Protein 2DVZ (pdb70)

Radius of gyration: 18.41 Å; Cα contacts (8 Å, |Δi|>4): 679; chains: 1; bounding box: 48×48×35 Å

Sequence (292 aa):
AYPSKAIRVIVPFAPGGSTDIIARLVTQRSQELGQPVVENKGGAGGAIGASEAARAEPDGYTLSIATVSTAVNPACRPKDLPYDPIKDFQPVTNFANTANVVAVNPKFPAKDFKGFLEELKKNPGKYSYGSSGTCGVLHLGESFKATGTDIVHVPYKGSGPAVADAVGGQIELIFDNLPSSPQIQAGKLRAAIAWPTRIDAIKDVPTFADAGFPVLNQPVWYGLLAPKGTPDVVNKLRDAAVVALKDPKVIKALDDQGSAPSGNTPEEFAKEIKEQYDWAQDVVKKQNIKLD

Foldseek 3Di:
DPPPEAAEEEEQFDDLAVSNVLVCLLQVLVVQRVYYYYDYRFDAQSLRRLLVLLPDDLALRYKYKDWLLNLQLCLQPVPDRNDDVQQWWQFQFFFWWFKKKKKFFLVQPDQAPVVVLVSQVVPAANAAEEACHLRHPQLLVLVCVLSVGHHHYDYDSGCRVRLVCRLVVVGGMYIGTQLSNVCCLVVSMPIAMQDPAAAPLGRPRHHCVVVVRNVPNDIMTMGMIHTPPNDVSSVVVLVSSVVSLPPVVSQVSQSNRGIHGDSDGSVVVSVVSVVSSVVSNCVVVPVPRHSD

Solvent-accessible surface area: 12080 Å² total

B-factor: mean 18.35, std 8.21, range [2.0, 59.64]

InterPro domains:
  IPR005064 Bordetella uptake gene [PF03401] (49-323)
  IPR005064 Bordetella uptake gene [PIRSF017082] (8-324)
  IPR005064 Bordetella uptake gene [PTHR42928] (4-325)
  IPR042100 Bordetella uptake gene, domain 1 [G3DSA:3.40.190.150] (29-311)

Secondary structure (DSSP, 8-state):
---SS--EEEESS-TTSHHHHHHHHHHH--TTTT---EEE---GGGHHHHHHHHHS-TTSSEEEEE-S---HHHHHSTTT-S--TTTSEEEEEEEEEE-EEEEE-TTSS-SSHHHHHHHHHTSTTT-EEEES-TTSTTT--TTT-------EEEE-SSHHHHHHHHHHTSSSEEEEEGGG--TTTTTSSB--EESSS--GGGTTSPBTTTTT-GGG---EEEEEEEETT---HHHHHHHHHHHHHT-HHHHHHHHHHTEEE----HHHHHHHHHHHHHHHHHHHHSTT----

Nearest PDB structures (foldseek):
  2dvz-assembly1_A  TM=1.002E+00  e=2.177E-60  Bordetella pertussis
  2f5x-assembly3_C  TM=9.532E-01  e=3.082E-29  Bordetella pertussis Tohama I
  5oku-assembly1_A  TM=9.570E-01  e=2.933E-28  Rhodopseudomonas palustris CGA009
  6hke-assembly1_A  TM=9.410E-01  e=1.695E-28  Rhodopseudomonas palustris CGA009
  7ndr-assembly1_E  TM=7.785E-01  e=1.107E-28  Comamonas sp.

CATH classification: 3.40.190.150 (+1 more: 3.40.190.10)

Organism: Bordetella pertussis (strain Tohama I / ATCC BAA-589 / NCTC 13251) (NCBI:txid257313)

Structure (mmCIF, N/CA/C/O backbone):
data_2DVZ
#
_entry.id   2DVZ
#
_cell.length_a   53.829
_cell.length_b   53.829
_cell.length_c   422.660
_cell.angle_alpha   90.00
_cell.angle_beta   90.00
_cell.angle_gamma   120.00
#
_symmetry.space_group_name_H-M   'P 65 2 2'
#
loop_
_entity.id
_entity.type
_entity.pdbx_description
1 polymer 'Putative exported protein'
2 non-polymer 'CADMIUM ION'
3 non-polymer 'GLUTAMIC ACID'
4 water water
#
loop_
_atom_site.group_PDB
_atom_site.id
_atom_site.type_symbol
_atom_site.label_atom_id
_atom_site.label_alt_id
_atom_site.label_comp_id
_atom_site.label_asym_id
_atom_site.label_entity_id
_atom_site.label_seq_id
_atom_site.pdbx_PDB_ins_code
_atom_site.Cartn_x
_atom_site.Cartn_y
_atom_site.Cartn_z
_atom_site.occupancy
_atom_site.B_iso_or_equiv
_atom_site.auth_seq_id
_atom_site.auth_comp_id
_atom_site.auth_asym_id
_atom_site.auth_atom_id
_atom_site.pdbx_PDB_model_num
ATOM 1 N N . ALA A 1 15 ? 66.978 5.136 4.912 1.00 26.52 15 ALA A N 1
ATOM 2 C CA . ALA A 1 15 ? 66.200 5.306 6.195 1.00 26.40 15 ALA A CA 1
ATOM 3 C C . ALA A 1 15 ? 65.472 6.668 6.287 1.00 25.53 15 ALA A C 1
ATOM 4 O O . ALA A 1 15 ? 66.053 7.735 6.066 1.00 25.75 15 ALA A O 1
ATOM 6 N N . TYR A 1 16 ? 64.182 6.601 6.595 1.00 24.75 16 TYR A N 1
ATOM 7 C CA . TYR A 1 16 ? 63.329 7.779 6.719 1.00 22.72 16 TYR A CA 1
ATOM 8 C C . TYR A 1 16 ? 63.918 8.791 7.745 1.00 22.65 16 TYR A C 1
ATOM 9 O O . TYR A 1 16 ? 64.369 8.385 8.816 1.00 23.75 16 TYR A O 1
ATOM 18 N N . PRO A 1 17 ? 63.962 10.097 7.400 1.00 21.74 17 PRO A N 1
ATOM 19 C CA . PRO A 1 17 ? 63.656 10.695 6.099 1.00 21.05 17 PRO A CA 1
ATOM 20 C C . PRO A 1 17 ? 64.944 10.890 5.286 1.00 20.54 17 PRO A C 1
ATOM 21 O O . PRO A 1 17 ? 65.959 11.221 5.867 1.00 20.20 17 PRO A O 1
ATOM 25 N N . SER A 1 18 ? 64.880 10.707 3.961 1.00 20.17 18 SER A N 1
ATOM 26 C CA . SER A 1 18 ? 66.055 10.754 3.089 1.00 19.95 18 SER A CA 1
ATOM 27 C C . SER A 1 18 ? 65.937 11.945 2.148 1.00 20.01 18 SER A C 1
ATOM 28 O O . SER A 1 18 ? 66.894 12.334 1.443 1.00 20.89 18 SER A O 1
ATOM 31 N N . LYS A 1 19 ? 64.763 12.566 2.193 1.00 19.66 19 LYS A N 1
ATOM 32 C CA . LYS A 1 19 ? 64.469 13.761 1.421 1.00 18.67 19 LYS A CA 1
ATOM 33 C C . LYS A 1 19 ? 63.467 14.694 2.189 1.00 18.52 19 LYS A C 1
ATOM 34 O O . LYS A 1 19 ? 62.967 14.337 3.259 1.00 17.89 19 LYS A O 1
ATOM 40 N N . ALA A 1 20 ? 63.197 15.872 1.621 1.00 18.07 20 ALA A N 1
ATOM 41 C CA . ALA A 1 20 ? 62.190 16.818 2.112 1.00 17.51 20 ALA A CA 1
ATOM 42 C C . ALA A 1 20 ? 60.816 16.205 2.352 1.00 17.26 20 ALA A C 1
ATOM 43 O O . ALA A 1 20 ? 60.338 15.354 1.580 1.00 17.07 20 ALA A O 1
ATOM 45 N N . ILE A 1 21 ? 60.183 16.686 3.425 1.00 16.11 21 ILE A N 1
ATOM 46 C CA . ILE A 1 21 ? 58.828 16.293 3.785 1.00 14.73 21 ILE A CA 1
ATOM 47 C C . ILE A 1 21 ? 57.911 17.489 3.519 1.00 14.61 21 ILE A C 1
ATOM 48 O O . ILE A 1 21 ? 58.206 18.595 3.948 1.00 14.05 21 ILE A O 1
ATOM 53 N N . ARG A 1 22 ? 56.837 17.245 2.766 1.00 14.40 22 ARG A N 1
ATOM 54 C CA . ARG A 1 22 ? 55.835 18.233 2.487 1.00 14.63 22 ARG A CA 1
ATOM 55 C C . ARG A 1 22 ? 54.877 18.214 3.686 1.00 13.72 22 ARG A C 1
ATOM 56 O O . ARG A 1 22 ? 54.495 17.144 4.192 1.00 12.33 22 ARG A O 1
ATOM 64 N N . VAL A 1 23 ? 54.517 19.408 4.144 1.00 13.31 23 VAL A N 1
ATOM 65 C CA . VAL A 1 23 ? 53.530 19.540 5.193 1.00 13.10 23 VAL A CA 1
ATOM 66 C C . VAL A 1 23 ? 52.435 20.448 4.678 1.00 13.23 23 VAL A C 1
ATOM 67 O O . VAL A 1 23 ? 52.653 21.623 4.407 1.00 13.84 23 VAL A O 1
ATOM 71 N N . ILE A 1 24 ? 51.256 19.883 4.536 1.00 13.41 24 ILE A N 1
ATOM 72 C CA . ILE A 1 24 ? 50.116 20.603 4.035 1.00 13.66 24 ILE A CA 1
ATOM 73 C C . ILE A 1 24 ? 49.343 21.249 5.179 1.00 13.67 24 ILE A C 1
ATOM 74 O O . ILE A 1 24 ? 48.847 20.581 6.099 1.00 13.20 24 ILE A O 1
ATOM 79 N N . VAL A 1 25 ? 49.222 22.570 5.074 1.00 14.05 25 VAL A N 1
ATOM 80 C CA . VAL A 1 25 ? 48.384 23.369 5.952 1.00 14.24 25 VAL A CA 1
ATOM 81 C C . VAL A 1 25 ? 47.071 23.694 5.211 1.00 14.82 25 VAL A C 1
ATOM 82 O O . VAL A 1 25 ? 47.069 24.435 4.219 1.00 15.27 25 VAL A O 1
ATOM 86 N N . PRO A 1 26 ? 45.946 23.124 5.681 1.00 15.01 26 PRO A N 1
ATOM 87 C CA . PRO A 1 26 ? 44.670 23.276 4.986 1.00 15.05 26 PRO A CA 1
ATOM 88 C C . PRO A 1 26 ? 44.013 24.662 5.157 1.00 14.98 26 PRO A C 1
ATOM 89 O O . PRO A 1 26 ? 42.817 24.798 5.006 1.00 14.61 26 PRO A O 1
ATOM 93 N N . PHE A 1 27 ? 44.818 25.698 5.412 1.00 15.24 27 PHE A N 1
ATOM 94 C CA . PHE A 1 27 ? 44.314 27.058 5.559 1.00 14.61 27 PHE A CA 1
ATOM 95 C C . PHE A 1 27 ? 45.299 28.044 4.964 1.00 14.61 27 PHE A C 1
ATOM 96 O O . PHE A 1 27 ? 46.469 27.742 4.801 1.00 15.51 27 PHE A O 1
ATOM 104 N N . ALA A 1 28 ? 44.810 29.240 4.673 1.00 15.33 28 ALA A N 1
ATOM 105 C CA . ALA A 1 28 ? 45.618 30.343 4.142 1.00 15.42 28 ALA A CA 1
ATOM 106 C C . ALA A 1 28 ? 46.762 30.717 5.098 1.00 15.25 28 ALA A C 1
ATOM 107 O O . ALA A 1 28 ? 46.699 30.416 6.295 1.00 15.82 28 ALA A O 1
ATOM 109 N N . PRO A 1 29 ? 47.810 31.365 4.575 1.00 14.55 29 PRO A N 1
ATOM 110 C CA . PRO A 1 29 ? 48.882 31.876 5.406 1.00 14.42 29 PRO A CA 1
ATOM 111 C C . PRO A 1 29 ? 48.397 32.833 6.500 1.00 14.57 29 PRO A C 1
ATOM 112 O O . PRO A 1 29 ? 47.452 33.635 6.291 1.00 14.47 29 PRO A O 1
ATOM 116 N N . GLY A 1 30 ? 49.022 32.714 7.669 1.00 14.17 30 GLY A N 1
ATOM 117 C CA . GLY A 1 30 ? 48.860 33.717 8.690 1.00 14.44 30 GLY A CA 1
ATOM 118 C C . GLY A 1 30 ? 47.679 33.454 9.584 1.00 14.79 30 GLY A C 1
ATOM 119 O O . GLY A 1 30 ? 47.268 34.341 10.331 1.00 15.91 30 GLY A O 1
ATOM 120 N N . GLY A 1 31 ? 47.095 32.259 9.499 1.00 14.41 31 GLY A N 1
ATOM 121 C CA . GLY A 1 31 ? 46.136 31.818 10.518 1.00 13.38 31 GLY A CA 1
ATOM 122 C C . GLY A 1 31 ? 46.918 31.059 11.576 1.00 12.77 31 GLY A C 1
ATOM 123 O O . GLY A 1 31 ? 48.144 30.958 11.480 1.00 12.81 31 GLY A O 1
ATOM 124 N N . SER A 1 32 ? 46.231 30.518 12.579 1.00 11.96 32 SER A N 1
ATOM 125 C CA . SER A 1 32 ? 46.905 29.794 13.637 1.00 11.60 32 SER A CA 1
ATOM 126 C C . SER A 1 32 ? 47.521 28.467 13.142 1.00 11.31 32 SER A C 1
ATOM 127 O O . SER A 1 32 ? 48.599 28.084 13.605 1.00 11.92 32 SER A O 1
ATOM 130 N N . THR A 1 33 ? 46.825 27.746 12.254 1.00 10.23 33 THR A N 1
ATOM 131 C CA . THR A 1 33 ? 47.365 26.534 11.663 1.00 10.18 33 THR A CA 1
ATOM 132 C C . THR A 1 33 ? 48.714 26.795 11.023 1.00 10.27 33 THR A C 1
ATOM 133 O O . THR A 1 33 ? 49.686 26.151 11.367 1.00 11.25 33 THR A O 1
ATOM 137 N N . ASP A 1 34 ? 48.762 27.757 10.112 1.00 10.80 34 ASP A N 1
ATOM 138 C CA . ASP A 1 34 ? 50.017 28.238 9.526 1.00 11.83 34 ASP A CA 1
ATOM 139 C C . ASP A 1 34 ? 51.072 28.691 10.569 1.00 12.13 34 ASP A C 1
ATOM 140 O O . ASP A 1 34 ? 52.250 28.324 10.477 1.00 11.90 34 ASP A O 1
ATOM 145 N N . ILE A 1 35 ? 50.649 29.475 11.562 1.00 12.38 35 ILE A N 1
ATOM 146 C CA . ILE A 1 35 ? 51.578 29.908 12.596 1.00 12.42 35 ILE A CA 1
ATOM 147 C C . ILE A 1 35 ? 52.258 28.780 13.369 1.00 12.37 35 ILE A C 1
ATOM 148 O O . ILE A 1 35 ? 53.498 28.768 13.499 1.00 12.74 35 ILE A O 1
ATOM 153 N N . ILE A 1 36 ? 51.448 27.873 13.900 1.00 11.65 36 ILE A N 1
ATOM 154 C CA . ILE A 1 36 ? 51.933 26.756 14.674 1.00 12.67 36 ILE A CA 1
ATOM 155 C C . ILE A 1 36 ? 52.700 25.711 13.800 1.00 13.29 36 ILE A C 1
ATOM 156 O O . ILE A 1 36 ? 53.770 25.210 14.214 1.00 12.80 36 ILE A O 1
ATOM 161 N N . ALA A 1 37 ? 52.125 25.382 12.622 1.00 13.23 37 ALA A N 1
ATOM 162 C CA . ALA A 1 37 ? 52.765 24.519 11.630 1.00 14.01 37 ALA A CA 1
ATOM 163 C C . ALA A 1 37 ? 54.208 24.957 11.393 1.00 14.09 37 ALA A C 1
ATOM 164 O O . ALA A 1 37 ? 55.126 24.153 11.523 1.00 14.83 37 ALA A O 1
ATOM 166 N N . ARG A 1 38 ? 54.420 26.245 11.123 1.00 14.20 38 ARG A N 1
ATOM 167 C CA . ARG A 1 38 ? 55.772 26.724 10.772 1.00 14.53 38 ARG A CA 1
ATOM 168 C C . ARG A 1 38 ? 56.694 26.709 11.982 1.00 14.54 38 ARG A C 1
ATOM 169 O O . ARG A 1 38 ? 57.854 26.305 11.874 1.00 14.25 38 ARG A O 1
ATOM 177 N N . LEU A 1 39 ? 56.160 27.089 13.146 1.00 14.58 39 LEU A N 1
ATOM 178 C CA . LEU A 1 39 ? 56.958 27.087 14.365 1.00 14.58 39 LEU A CA 1
ATOM 179 C C . LEU A 1 39 ? 57.463 25.693 14.686 1.00 14.38 39 LEU A C 1
ATOM 180 O O . LEU A 1 39 ? 58.668 25.509 14.906 1.00 13.75 39 LEU A O 1
ATOM 185 N N . VAL A 1 40 ? 56.538 24.729 14.753 1.00 14.45 40 VAL A N 1
ATOM 186 C CA . VAL A 1 40 ? 56.904 23.368 15.159 1.00 13.91 40 VAL A CA 1
ATOM 187 C C . VAL A 1 40 ? 57.701 22.563 14.110 1.00 14.58 40 VAL A C 1
ATOM 188 O O . VAL A 1 40 ? 58.710 21.957 14.471 1.00 14.37 40 VAL A O 1
ATOM 192 N N . THR A 1 41 ? 57.295 22.590 12.837 1.00 15.27 41 THR A N 1
ATOM 193 C CA . THR A 1 41 ? 58.030 21.872 11.769 1.00 16.10 41 THR A CA 1
ATOM 194 C C . THR A 1 41 ? 59.436 22.452 11.504 1.00 17.84 41 THR A C 1
ATOM 195 O O . THR A 1 41 ? 60.368 21.715 11.190 1.00 18.50 41 THR A O 1
ATOM 199 N N . GLN A 1 42 ? 59.594 23.769 11.626 1.00 19.92 42 GLN A N 1
ATOM 200 C CA . GLN A 1 42 ? 60.931 24.397 11.578 1.00 22.03 42 GLN A CA 1
ATOM 201 C C . GLN A 1 42 ? 61.935 23.760 12.516 1.00 21.69 42 GLN A C 1
ATOM 202 O O . GLN A 1 42 ? 63.078 23.519 12.131 1.00 22.40 42 GLN A O 1
ATOM 208 N N . ARG A 1 43 ? 61.509 23.548 13.762 1.00 20.92 43 ARG A N 1
ATOM 209 C CA . ARG A 1 43 ? 62.344 22.973 14.786 1.00 20.01 43 ARG A CA 1
ATOM 210 C C . ARG A 1 43 ? 62.441 21.444 14.650 1.00 20.00 43 ARG A C 1
ATOM 211 O O . ARG A 1 43 ? 63.493 20.883 14.905 1.00 19.19 43 ARG A O 1
ATOM 227 N N . SER A 1 45 ? 62.439 19.995 11.883 1.00 22.76 45 SER A N 1
ATOM 228 C CA . SER A 1 45 ? 63.257 19.810 10.717 1.00 24.22 45 SER A CA 1
ATOM 229 C C . SER A 1 45 ? 64.751 19.716 11.081 1.00 24.55 45 SER A C 1
ATOM 230 O O . SER A 1 45 ? 65.487 18.819 10.595 1.00 23.47 45 SER A O 1
ATOM 233 N N . GLN A 1 46 ? 65.169 20.633 11.961 1.00 24.99 46 GLN A N 1
ATOM 234 C CA . GLN A 1 46 ? 66.502 20.646 12.572 1.00 24.96 46 GLN A CA 1
ATOM 235 C C . GLN A 1 46 ? 66.830 19.277 13.189 1.00 23.88 46 GLN A C 1
ATOM 236 O O . GLN A 1 46 ? 67.927 18.750 13.020 1.00 24.19 46 GLN A O 1
ATOM 242 N N . GLU A 1 47 ? 65.853 18.686 13.863 1.00 23.21 47 GLU A N 1
ATOM 243 C CA . GLU A 1 47 ? 66.004 17.364 14.487 1.00 23.01 47 GLU A CA 1
ATOM 244 C C . GLU A 1 47 ? 66.075 16.236 13.475 1.00 22.90 47 GLU A C 1
ATOM 245 O O . GLU A 1 47 ? 66.896 15.333 13.619 1.00 22.99 47 GLU A O 1
ATOM 251 N N . LEU A 1 48 ? 65.199 16.289 12.462 1.00 22.18 48 LEU A N 1
ATOM 252 C CA . LEU A 1 48 ? 65.066 15.227 11.461 1.00 21.30 48 LEU A CA 1
ATOM 253 C C . LEU A 1 48 ? 66.194 15.219 10.412 1.00 21.09 48 LEU A C 1
ATOM 254 O O . LEU A 1 48 ? 66.426 14.200 9.760 1.00 21.73 48 LEU A O 1
ATOM 259 N N . GLY A 1 49 ? 66.884 16.340 10.265 1.00 20.74 49 GLY A N 1
ATOM 260 C CA . GLY A 1 49 ? 67.964 16.478 9.286 1.00 20.89 49 GLY A CA 1
ATOM 261 C C . GLY A 1 49 ? 67.469 16.500 7.841 1.00 20.79 49 GLY A C 1
ATOM 262 O O . GLY A 1 49 ? 68.255 16.235 6.911 1.00 20.43 49 GLY A O 1
ATOM 263 N N . GLN A 1 50 ? 66.171 16.826 7.670 1.00 19.47 50 GLN A N 1
ATOM 264 C CA . GLN A 1 50 ? 65.553 17.082 6.375 1.00 18.74 50 GLN A CA 1
ATOM 265 C C . GLN A 1 50 ? 64.635 18.292 6.442 1.00 19.08 50 GLN A C 1
ATOM 266 O O . GLN A 1 50 ? 63.988 18.521 7.451 1.00 18.64 50 GLN A O 1
ATOM 272 N N . PRO A 1 51 ? 64.574 19.085 5.358 1.00 19.82 51 PRO A N 1
ATOM 273 C CA . PRO A 1 51 ? 63.530 20.129 5.363 1.00 20.14 51 PRO A CA 1
ATOM 274 C C . PRO A 1 51 ? 62.093 19.586 5.429 1.00 19.78 51 PRO A C 1
ATOM 275 O O . PRO A 1 51 ? 61.790 18.523 4.882 1.00 19.58 51 PRO A O 1
ATOM 287 N N . VAL A 1 53 ? 58.599 21.216 4.400 1.00 17.76 53 VAL A N 1
ATOM 288 C CA . VAL A 1 53 ? 58.223 22.364 3.612 1.00 16.79 53 VAL A CA 1
ATOM 289 C C . VAL A 1 53 ? 56.715 22.548 3.676 1.00 16.45 53 VAL A C 1
ATOM 290 O O . VAL A 1 53 ? 55.955 21.692 3.261 1.00 15.84 53 VAL A O 1
ATOM 294 N N . VAL A 1 54 ? 56.298 23.677 4.239 1.00 17.21 54 VAL A N 1
ATOM 295 C CA . VAL A 1 54 ? 54.881 23.998 4.412 1.00 17.48 54 VAL A CA 1
ATOM 296 C C . VAL A 1 54 ? 54.262 24.426 3.083 1.00 18.35 54 VAL A C 1
ATOM 297 O O . VAL A 1 54 ? 54.823 25.246 2.336 1.00 18.04 54 VAL A O 1
ATOM 301 N N . GLU A 1 55 ? 53.100 23.842 2.808 1.00 19.07 55 GLU A N 1
ATOM 302 C CA . GLU A 1 55 ? 52.287 24.148 1.650 1.00 20.49 55 GLU A CA 1
ATOM 303 C C . GLU A 1 55 ? 50.960 24.619 2.187 1.00 19.17 55 GLU A C 1
ATOM 304 O O . GLU A 1 55 ? 50.296 23.890 2.919 1.00 19.21 55 GLU A O 1
ATOM 310 N N . ASN A 1 56 ? 50.549 25.820 1.818 1.00 18.16 56 ASN A N 1
ATOM 311 C CA . ASN A 1 56 ? 49.254 26.281 2.242 1.00 17.59 56 ASN A CA 1
ATOM 312 C C . ASN A 1 56 ? 48.242 25.941 1.164 1.00 17.65 56 ASN A C 1
ATOM 313 O O . ASN A 1 56 ? 48.399 26.350 0.010 1.00 17.86 56 ASN A O 1
ATOM 318 N N . LYS A 1 57 ? 47.224 25.170 1.543 1.00 17.67 57 LYS A N 1
ATOM 319 C CA . LYS A 1 57 ? 46.130 24.792 0.659 1.00 18.25 57 LYS A CA 1
ATOM 320 C C . LYS A 1 57 ? 44.774 25.139 1.279 1.00 17.66 57 LYS A C 1
ATOM 321 O O . LYS A 1 57 ? 44.027 24.264 1.705 1.00 17.79 57 LYS A O 1
ATOM 327 N N . GLY A 1 58 ? 44.440 26.420 1.317 1.00 17.39 58 GLY A N 1
ATOM 328 C CA . GLY A 1 58 ? 43.197 26.802 1.943 1.00 18.47 58 GLY A CA 1
ATOM 329 C C . GLY A 1 58 ? 42.008 26.680 1.027 1.00 19.03 58 GLY A C 1
ATOM 330 O O . GLY A 1 58 ? 42.162 26.421 -0.168 1.00 19.78 58 GLY A O 1
ATOM 331 N N . GLY A 1 59 ? 40.819 26.904 1.574 1.00 19.26 59 GLY A N 1
ATOM 332 C CA . GLY A 1 59 ? 39.606 26.778 0.796 1.00 19.21 59 GLY A CA 1
ATOM 333 C C . GLY A 1 59 ? 38.661 25.783 1.419 1.00 19.60 59 GLY A C 1
ATOM 334 O O . GLY A 1 59 ? 39.081 24.691 1.859 1.00 19.07 59 GLY A O 1
ATOM 335 N N . ALA A 1 60 ? 37.383 26.180 1.443 1.00 19.74 60 ALA A N 1
ATOM 336 C CA . ALA A 1 60 ? 36.262 25.388 1.944 1.00 19.71 60 ALA A CA 1
ATOM 337 C C . ALA A 1 60 ? 36.396 24.857 3.395 1.00 19.92 60 ALA A C 1
ATOM 338 O O . ALA A 1 60 ? 36.121 23.659 3.696 1.00 20.07 60 ALA A O 1
ATOM 340 N N . GLY A 1 61 ? 36.803 25.744 4.300 1.00 19.37 61 GLY A N 1
ATOM 341 C CA . GLY A 1 61 ? 36.940 25.382 5.738 1.00 18.74 61 GLY A CA 1
ATOM 342 C C . GLY A 1 61 ? 38.018 24.343 6.024 1.00 18.23 61 GLY A C 1
ATOM 343 O O . GLY A 1 61 ? 37.939 23.636 7.031 1.00 18.09 61 GLY A O 1
ATOM 344 N N . GLY A 1 62 ? 39.012 24.244 5.135 1.00 17.69 62 GLY A N 1
ATOM 345 C CA . GLY A 1 62 ? 39.998 23.166 5.192 1.00 18.44 62 GLY A CA 1
ATOM 346 C C . GLY A 1 62 ? 39.751 21.894 4.361 1.00 18.27 62 GLY A C 1
ATOM 347 O O . GLY A 1 62 ? 40.650 21.047 4.227 1.00 17.96 62 GLY A O 1
ATOM 348 N N . ALA A 1 63 ? 38.546 21.745 3.806 1.00 18.50 63 ALA A N 1
ATOM 349 C CA . ALA A 1 63 ? 38.219 20.584 2.929 1.00 18.08 63 ALA A CA 1
ATOM 350 C C . ALA A 1 63 ? 39.150 20.404 1.736 1.00 18.33 63 ALA A C 1
ATOM 351 O O . ALA A 1 63 ? 39.539 19.290 1.427 1.00 18.83 63 ALA A O 1
ATOM 353 N N . ILE A 1 64 ? 39.529 21.474 1.062 1.00 18.84 64 ILE A N 1
ATOM 354 C CA . ILE A 1 64 ? 40.398 21.325 -0.122 1.00 20.21 64 ILE A CA 1
ATOM 355 C C . ILE A 1 64 ? 41.729 20.660 0.239 1.00 20.36 64 ILE A C 1
ATOM 356 O O . ILE A 1 64 ? 42.155 19.694 -0.391 1.00 21.03 64 ILE A O 1
ATOM 361 N N . GLY A 1 65 ? 42.380 21.199 1.261 1.00 20.42 65 GLY A N 1
ATOM 362 C CA . GLY A 1 65 ? 43.713 20.760 1.662 1.00 19.91 65 GLY A CA 1
ATOM 363 C C . GLY A 1 65 ? 43.683 19.410 2.344 1.00 19.64 65 GLY A C 1
ATOM 364 O O . GLY A 1 65 ? 44.587 18.590 2.132 1.00 19.12 65 GLY A O 1
ATOM 365 N N . ALA A 1 66 ? 42.658 19.166 3.163 1.00 19.65 66 ALA A N 1
ATOM 366 C CA . ALA A 1 66 ? 42.574 17.861 3.840 1.00 20.00 66 ALA A CA 1
ATOM 367 C C . ALA A 1 66 ? 42.309 16.713 2.863 1.00 20.29 66 ALA A C 1
ATOM 368 O O . ALA A 1 66 ? 42.718 15.585 3.132 1.00 20.17 66 ALA A O 1
ATOM 370 N N . SER A 1 67 ? 41.609 16.994 1.760 1.00 20.72 67 SER A N 1
ATOM 371 C CA . SER A 1 67 ? 41.195 15.949 0.811 1.00 21.49 67 SER A CA 1
ATOM 372 C C . SER A 1 67 ? 42.417 15.564 0.030 1.00 22.10 67 SER A C 1
ATOM 373 O O . SER A 1 67 ? 42.662 14.379 -0.212 1.00 23.32 67 SER A O 1
ATOM 376 N N . GLU A 1 68 ? 43.206 16.572 -0.313 1.00 22.32 68 GLU A N 1
ATOM 377 C CA . GLU A 1 68 ? 44.514 16.400 -0.947 1.00 23.68 68 GLU A CA 1
ATOM 378 C C . GLU A 1 68 ? 45.528 15.613 -0.113 1.00 23.65 68 GLU A C 1
ATOM 379 O O . GLU A 1 68 ? 46.221 14.717 -0.629 1.00 24.18 68 GLU A O 1
ATOM 385 N N . ALA A 1 69 ? 45.635 15.966 1.166 1.00 23.16 69 ALA A N 1
ATOM 386 C CA . ALA A 1 69 ? 46.498 15.248 2.077 1.00 22.29 69 ALA A CA 1
ATOM 387 C C . ALA A 1 69 ? 46.062 13.774 2.192 1.00 22.16 69 ALA A C 1
ATOM 388 O O . ALA A 1 69 ? 46.910 12.881 2.343 1.00 22.46 69 ALA A O 1
ATOM 390 N N . ALA A 1 70 ? 44.753 13.527 2.126 1.00 21.28 70 ALA A N 1
ATOM 391 C CA . ALA A 1 70 ? 44.206 12.182 2.265 1.00 21.62 70 ALA A CA 1
ATOM 392 C C . ALA A 1 70 ? 44.546 11.259 1.065 1.00 22.33 70 ALA A C 1
ATOM 393 O O . ALA A 1 70 ? 44.630 10.029 1.226 1.00 21.76 70 ALA A O 1
ATOM 395 N N . ARG A 1 71 ? 44.761 11.863 -0.111 1.00 22.88 71 ARG A N 1
ATOM 396 C CA . ARG A 1 71 ? 45.084 11.132 -1.341 1.00 23.92 71 ARG A CA 1
ATOM 397 C C . ARG A 1 71 ? 46.597 10.878 -1.501 1.00 23.41 71 ARG A C 1
ATOM 398 O O . ARG A 1 71 ? 47.021 10.136 -2.402 1.00 23.63 71 ARG A O 1
ATOM 406 N N . ALA A 1 72 ? 47.416 11.478 -0.629 1.00 22.14 72 ALA A N 1
ATOM 407 C CA . ALA A 1 72 ? 48.878 11.338 -0.754 1.00 20.91 72 ALA A CA 1
ATOM 408 C C . ALA A 1 72 ? 49.347 9.899 -0.514 1.00 20.00 72 ALA A C 1
ATOM 409 O O . ALA A 1 72 ? 48.658 9.125 0.139 1.00 18.96 72 ALA A O 1
ATOM 411 N N . GLU A 1 73 ? 50.509 9.538 -1.066 1.00 19.47 73 GLU A N 1
ATOM 412 C CA . GLU A 1 73 ? 51.055 8.196 -0.856 1.00 19.26 73 GLU A CA 1
ATOM 413 C C . GLU A 1 73 ? 51.436 8.085 0.595 1.00 18.05 73 GLU A C 1
ATOM 414 O O . GLU A 1 73 ? 51.979 9.033 1.140 1.00 18.29 73 GLU A O 1
ATOM 420 N N . PRO A 1 74 ? 51.200 6.919 1.209 1.00 17.34 74 PRO A N 1
ATOM 421 C CA . PRO A 1 74 ? 51.565 6.769 2.620 1.00 16.78 74 PRO A CA 1
ATOM 422 C C . PRO A 1 74 ? 53.045 6.462 2.870 1.00 16.47 74 PRO A C 1
ATOM 423 O O . PRO A 1 74 ? 53.383 5.521 3.604 1.00 17.82 74 PRO A O 1
ATOM 427 N N . ASP A 1 75 ? 53.933 7.280 2.336 1.00 15.36 75 ASP A N 1
ATOM 428 C CA . ASP A 1 75 ? 55.347 7.057 2.566 1.00 15.34 75 ASP A CA 1
ATOM 429 C C . ASP A 1 75 ? 55.980 7.897 3.691 1.00 14.99 75 ASP A C 1
ATOM 430 O O . ASP A 1 75 ? 57.129 7.666 4.039 1.00 15.87 75 ASP A O 1
ATOM 435 N N . GLY A 1 76 ? 55.228 8.855 4.242 1.00 14.73 76 GLY A N 1
ATOM 436 C CA . GLY A 1 76 ? 55.706 9.802 5.238 1.00 14.64 76 GLY A CA 1
ATOM 437 C C . GLY A 1 76 ? 56.288 11.114 4.712 1.00 15.31 76 GLY A C 1
ATOM 438 O O . GLY A 1 76 ? 56.712 11.951 5.511 1.00 15.67 76 GLY A O 1
ATOM 439 N N . TYR A 1 77 ? 56.340 11.299 3.387 1.00 15.02 77 TYR A N 1
ATOM 440 C CA . TYR A 1 77 ? 56.878 12.525 2.800 1.00 14.61 77 TYR A CA 1
ATOM 441 C C . TYR A 1 77 ? 55.788 13.520 2.355 1.00 14.59 77 TYR A C 1
ATOM 442 O O . TYR A 1 77 ? 56.085 14.586 1.808 1.00 15.20 77 TYR A O 1
ATOM 451 N N . THR A 1 78 ? 54.526 13.177 2.580 1.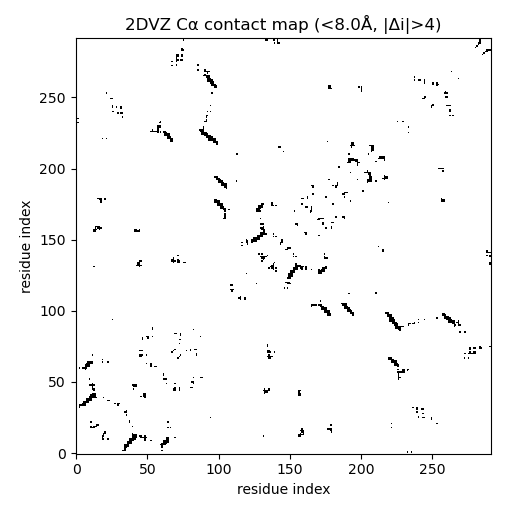00 13.77 78 THR A N 1
ATOM 452 C CA . THR A 1 78 ? 53.471 14.167 2.469 1.00 13.75 78 THR A CA 1
ATOM 453 C C . THR A 1 78 ? 52.618 14.065 3.712 1.00 14.37 78 THR A C 1
ATOM 454 O O . THR A 1 78 ? 51.896 13.085 3.914 1.00 15.03 78 THR A O 1
ATOM 458 N N . LEU A 1 79 ? 52.706 15.088 4.548 1.00 14.17 79 LEU A N 1
ATOM 459 C CA . LEU A 1 79 ? 51.995 15.106 5.824 1.00 13.78 79 LEU A CA 1
ATOM 460 C C . LEU A 1 79 ? 51.058 16.298 5.836 1.00 13.43 79 LEU A C 1
ATOM 461 O O . LEU A 1 79 ? 51.055 17.105 4.905 1.00 13.73 79 LEU A O 1
ATOM 466 N N . SER A 1 80 ? 50.256 16.411 6.881 1.00 12.85 80 SER A N 1
ATOM 467 C CA . SER A 1 80 ? 49.299 17.503 6.976 1.00 12.29 80 SER A CA 1
ATOM 468 C C . SER A 1 80 ? 49.045 17.873 8.434 1.00 12.67 80 SER A C 1
ATOM 469 O O . SER A 1 80 ? 49.426 17.124 9.354 1.00 12.75 80 SER A O 1
ATOM 472 N N . ILE A 1 81 ? 48.447 19.060 8.632 1.00 12.75 81 ILE A N 1
ATOM 473 C CA . ILE A 1 81 ? 48.128 19.579 9.956 1.00 11.64 81 ILE A CA 1
ATOM 474 C C . ILE A 1 81 ? 46.671 19.318 10.286 1.00 11.74 81 ILE A C 1
ATOM 475 O O . ILE A 1 81 ? 45.783 19.822 9.582 1.00 12.14 81 ILE A O 1
ATOM 480 N N . ALA A 1 82 ? 46.433 18.524 11.342 1.00 11.14 82 ALA A N 1
ATOM 481 C CA . ALA A 1 82 ? 45.073 18.270 11.826 1.00 10.62 82 ALA A CA 1
ATOM 482 C C . ALA A 1 82 ? 44.590 19.514 12.524 1.00 10.98 82 ALA A C 1
ATOM 483 O O . ALA A 1 82 ? 45.363 20.175 13.240 1.00 10.94 82 ALA A O 1
ATOM 485 N N . THR A 1 83 ? 43.313 19.831 12.305 1.00 11.36 83 THR A N 1
ATOM 486 C CA . THR A 1 83 ? 42.665 20.980 12.911 1.00 11.43 83 THR A CA 1
ATOM 487 C C . THR A 1 83 ? 41.290 20.490 13.257 1.00 12.02 83 THR A C 1
ATOM 488 O O . THR A 1 83 ? 40.842 19.476 12.706 1.00 12.88 83 THR A O 1
ATOM 492 N N . VAL A 1 84 ? 40.603 21.192 14.161 1.00 11.70 84 VAL A N 1
ATOM 493 C CA . VAL A 1 84 ? 39.248 20.803 14.514 1.00 10.89 84 VAL A CA 1
ATOM 494 C C . VAL A 1 84 ? 38.283 21.000 13.328 1.00 11.51 84 VAL A C 1
ATOM 495 O O . VAL A 1 84 ? 37.288 20.289 13.215 1.00 11.76 84 VAL A O 1
ATOM 499 N N . SER A 1 85 ? 38.566 21.964 12.457 1.00 12.55 85 SER A N 1
ATOM 500 C CA . SER A 1 85 ? 37.767 22.163 11.259 1.00 13.82 85 SER A CA 1
ATOM 501 C C . SER A 1 85 ? 37.816 20.893 10.404 1.00 14.45 85 SER A C 1
ATOM 502 O O . SER A 1 85 ? 36.789 20.366 9.991 1.00 14.69 85 SER A O 1
ATOM 505 N N . THR A 1 86 ? 39.021 20.391 10.184 1.00 14.94 86 THR A N 1
ATOM 506 C CA . THR A 1 86 ? 39.219 19.280 9.233 1.00 14.64 86 THR A CA 1
ATOM 507 C C . THR A 1 86 ? 38.903 17.902 9.829 1.00 14.73 86 THR A C 1
ATOM 508 O O . THR A 1 86 ? 38.480 17.001 9.114 1.00 15.31 86 THR A O 1
ATOM 520 N N . ALA A 1 88 ? 36.688 17.303 12.491 1.00 15.90 88 ALA A N 1
ATOM 521 C CA . ALA A 1 88 ? 35.421 17.216 13.221 1.00 16.90 88 ALA A CA 1
ATOM 522 C C . ALA A 1 88 ? 34.262 17.984 12.577 1.00 17.39 88 ALA A C 1
ATOM 523 O O . ALA A 1 88 ? 33.185 17.426 12.369 1.00 17.72 88 ALA A O 1
ATOM 525 N N . VAL A 1 89 ? 34.469 19.271 12.291 1.00 18.23 89 VAL A N 1
ATOM 526 C CA . VAL A 1 89 ? 33.352 20.130 11.887 1.00 17.79 89 VAL A CA 1
ATOM 527 C C . VAL A 1 89 ? 33.015 19.959 10.409 1.00 18.22 89 VAL A C 1
ATOM 528 O O . VAL A 1 89 ? 31.845 19.885 10.054 1.00 18.56 89 VAL A O 1
ATOM 532 N N . ASN A 1 90 ? 34.021 19.920 9.548 1.00 18.54 90 ASN A N 1
ATOM 533 C CA . ASN A 1 90 ? 33.760 19.665 8.125 1.00 19.65 90 ASN A CA 1
ATOM 534 C C . ASN A 1 90 ? 32.980 18.393 7.809 1.00 20.39 90 ASN A C 1
ATOM 535 O O . ASN A 1 90 ? 32.049 18.430 7.004 1.00 20.67 90 ASN A O 1
ATOM 540 N N . PRO A 1 91 ? 33.409 17.249 8.386 1.00 21.15 91 PRO A N 1
ATOM 541 C CA . PRO A 1 91 ? 32.636 16.023 8.438 1.00 21.19 91 PRO A CA 1
ATOM 542 C C . PRO A 1 91 ? 31.184 16.232 8.850 1.00 21.06 91 PRO A C 1
ATOM 543 O O . PRO A 1 91 ? 30.308 15.671 8.211 1.00 21.36 91 PRO A O 1
ATOM 547 N N . ALA A 1 92 ? 30.934 17.018 9.900 1.00 20.59 92 ALA A N 1
ATOM 548 C CA . ALA A 1 92 ? 29.573 17.261 10.392 1.00 20.40 92 ALA A CA 1
ATOM 549 C C . ALA A 1 92 ? 28.777 18.241 9.498 1.00 20.96 92 ALA A C 1
ATOM 550 O O . ALA A 1 92 ? 27.547 18.123 9.373 1.00 21.83 92 ALA A O 1
ATOM 552 N N . CYS A 1 93 ? 29.487 19.179 8.867 1.00 20.73 93 CYS A N 1
ATOM 553 C CA . CYS A 1 93 ? 28.907 20.177 7.979 1.00 21.60 93 CYS A CA 1
ATOM 554 C C . CYS A 1 93 ? 28.534 19.593 6.606 1.00 23.09 93 CYS A C 1
ATOM 555 O O . CYS A 1 93 ? 27.544 20.029 5.978 1.00 23.47 93 CYS A O 1
ATOM 558 N N . ARG A 1 94 ? 29.340 18.632 6.128 1.00 23.47 94 ARG A N 1
ATOM 559 C CA . ARG A 1 94 ? 29.154 18.052 4.799 1.00 23.71 94 ARG A CA 1
ATOM 560 C C . ARG A 1 94 ? 29.155 16.524 4.861 1.00 24.51 94 ARG A C 1
ATOM 561 O O . ARG A 1 94 ? 30.043 15.898 4.276 1.00 24.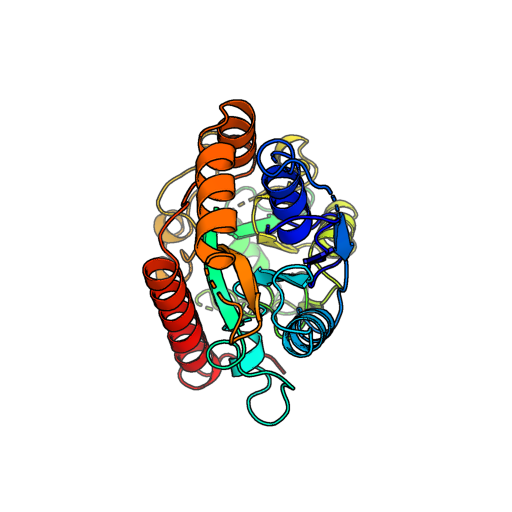35 94 ARG A O 1
ATOM 569 N N . PRO A 1 95 ? 28.154 15.927 5.549 1.00 25.47 95 PRO A N 1
ATOM 570 C CA . PRO A 1 95 ? 28.133 14.499 5.886 1.00 26.67 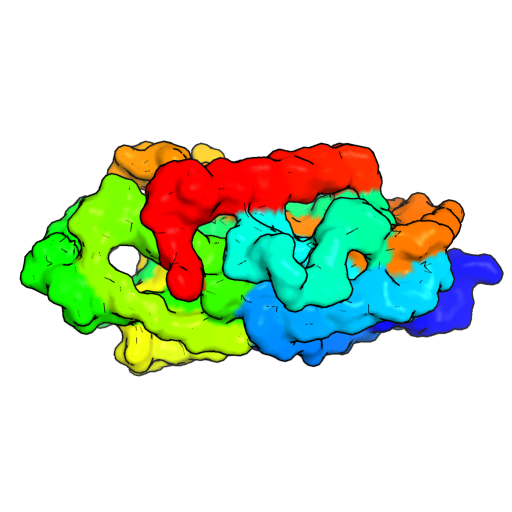95 PRO A CA 1
ATOM 571 C C . PRO A 1 95 ? 27.980 13.489 4.713 1.00 28.30 95 PRO A C 1
ATOM 572 O O . PRO A 1 95 ? 28.193 12.282 4.931 1.00 28.35 95 PRO A O 1
ATOM 576 N N . LYS A 1 96 ? 27.638 13.964 3.504 1.00 29.20 96 LYS A N 1
ATOM 577 C CA . LYS A 1 96 ? 27.350 13.060 2.384 1.00 30.42 96 LYS A CA 1
ATOM 578 C C . LYS A 1 96 ? 28.379 13.257 1.300 1.00 30.72 96 LYS A C 1
ATOM 579 O O . LYS A 1 96 ? 28.635 12.353 0.526 1.00 31.80 96 LYS A O 1
ATOM 585 N N . ASP A 1 97 ? 28.958 14.442 1.221 1.00 30.78 97 ASP A N 1
ATOM 586 C CA . ASP A 1 97 ? 29.811 14.740 0.097 1.00 30.90 97 ASP A CA 1
ATOM 587 C C . ASP A 1 97 ? 31.212 15.221 0.454 1.00 30.14 97 ASP A C 1
ATOM 588 O O . ASP A 1 97 ? 31.928 15.705 -0.426 1.00 30.97 97 ASP A O 1
ATOM 593 N N . LEU A 1 98 ? 31.618 15.123 1.715 1.00 28.67 98 LEU A N 1
ATOM 594 C CA . LEU A 1 98 ? 33.023 15.409 2.032 1.00 27.61 98 LEU A CA 1
ATOM 595 C C . LEU A 1 98 ? 33.883 14.258 1.451 1.00 27.55 98 LEU A C 1
ATOM 596 O O . LEU A 1 98 ? 33.563 13.090 1.681 1.00 27.68 98 LEU A O 1
ATOM 601 N N . PRO A 1 99 ? 34.940 14.580 0.671 1.00 27.26 99 PRO A N 1
ATOM 602 C CA . PRO A 1 99 ? 35.824 13.596 0.023 1.00 27.34 99 PRO A CA 1
ATOM 603 C C . PRO A 1 99 ? 36.871 12.867 0.903 1.00 28.20 99 PRO A C 1
ATOM 604 O O . PRO A 1 99 ? 37.800 12.243 0.355 1.00 29.15 99 PRO A O 1
ATOM 608 N N . TYR A 1 100 ? 36.747 12.936 2.230 1.00 27.49 100 TYR A N 1
ATOM 609 C CA . TYR A 1 100 ? 37.648 12.201 3.106 1.00 26.59 100 TYR A CA 1
ATOM 610 C C . TYR A 1 100 ? 36.897 11.838 4.377 1.00 26.60 100 TYR A C 1
ATOM 611 O O . TYR A 1 100 ? 35.927 12.470 4.703 1.00 26.47 100 TYR A O 1
ATOM 620 N N . ASP A 1 101 ? 37.320 10.770 5.037 1.00 27.31 101 ASP A N 1
ATOM 621 C CA . ASP A 1 101 ? 36.856 10.400 6.361 1.00 28.37 101 ASP A CA 1
ATOM 622 C C . ASP A 1 101 ? 38.044 10.774 7.272 1.00 28.03 101 ASP A C 1
ATOM 623 O O . ASP A 1 101 ? 39.127 10.230 7.105 1.00 27.53 101 ASP A O 1
ATOM 628 N N . PRO A 1 102 ? 37.850 11.750 8.196 1.00 27.99 102 PRO A N 1
ATOM 629 C CA . PRO A 1 102 ? 38.958 12.218 9.041 1.00 27.69 102 PRO A CA 1
ATOM 630 C C . PRO A 1 102 ? 39.638 11.086 9.827 1.00 27.12 102 PRO A C 1
ATOM 631 O O . PRO A 1 102 ? 40.839 11.124 10.078 1.00 26.00 102 PRO A O 1
ATOM 635 N N . ILE A 1 103 ? 38.859 10.090 10.212 1.00 27.87 103 ILE A N 1
ATOM 636 C CA . ILE A 1 103 ? 39.372 9.040 11.097 1.00 28.19 103 ILE A CA 1
ATOM 637 C C . ILE A 1 103 ? 39.991 7.874 10.314 1.00 28.15 103 ILE A C 1
ATOM 638 O O . ILE A 1 103 ? 41.102 7.449 10.625 1.00 28.34 103 ILE A O 1
ATOM 643 N N . LYS A 1 104 ? 39.295 7.400 9.281 1.00 28.15 104 LYS A N 1
ATOM 644 C CA . LYS A 1 104 ? 39.758 6.265 8.477 1.00 27.91 104 LYS A CA 1
ATOM 645 C C . LYS A 1 104 ? 40.848 6.620 7.456 1.00 26.96 104 LYS A C 1
ATOM 646 O O . LYS A 1 104 ? 41.554 5.732 6.995 1.00 28.17 104 LYS A O 1
ATOM 652 N N . ASP A 1 105 ? 40.995 7.888 7.069 1.00 25.20 105 ASP A N 1
ATOM 653 C CA . ASP A 1 105 ? 41.980 8.218 6.027 1.00 23.27 105 ASP A CA 1
ATOM 654 C C . ASP A 1 105 ? 43.277 8.777 6.515 1.00 20.91 105 ASP A C 1
ATOM 655 O O . ASP A 1 105 ? 44.148 9.067 5.714 1.00 19.84 105 ASP A O 1
ATOM 660 N N . PHE A 1 106 ? 43.400 8.952 7.828 1.00 19.05 106 PHE A N 1
ATOM 661 C CA . PHE A 1 106 ? 44.636 9.484 8.399 1.00 17.23 106 PHE A CA 1
ATOM 662 C C . PHE A 1 106 ? 45.207 8.608 9.487 1.00 16.13 106 PHE A C 1
ATOM 663 O O . PHE A 1 106 ? 44.474 8.078 10.289 1.00 16.53 106 PHE A O 1
ATOM 671 N N . GLN A 1 107 ? 46.526 8.471 9.487 1.00 15.30 107 GLN A N 1
ATOM 672 C CA . GLN A 1 107 ? 47.269 7.987 10.636 1.00 14.57 107 GLN A CA 1
ATOM 673 C C . GLN A 1 107 ? 47.678 9.224 11.472 1.00 14.64 107 GLN A C 1
ATOM 674 O O . GLN A 1 107 ? 48.464 10.064 11.014 1.00 14.11 107 GLN A O 1
ATOM 680 N N . PRO A 1 108 ? 47.153 9.332 12.714 1.00 14.86 108 PRO A N 1
ATOM 681 C CA . PRO A 1 108 ? 47.656 10.389 13.620 1.00 14.92 108 PRO A CA 1
ATOM 682 C C . PRO A 1 108 ? 49.103 10.201 14.073 1.00 15.20 108 PRO A C 1
ATOM 683 O O . PRO A 1 108 ? 49.535 9.086 14.330 1.00 14.44 108 PRO A O 1
ATOM 687 N N . VAL A 1 109 ? 49.844 11.310 14.164 1.00 15.09 109 VAL A N 1
ATOM 688 C CA . VAL A 1 109 ? 51.197 11.257 14.648 1.00 14.52 109 VAL A CA 1
ATOM 689 C C . VAL A 1 109 ? 51.243 11.792 16.094 1.00 14.98 109 VAL A C 1
ATOM 690 O O . VAL A 1 109 ? 51.689 11.087 17.010 1.00 15.28 109 VAL A O 1
ATOM 694 N N . THR A 1 110 ? 50.774 13.031 16.271 1.00 14.25 110 THR A N 1
ATOM 695 C CA . THR A 1 110 ? 50.816 13.738 17.552 1.00 13.94 110 THR A CA 1
ATOM 696 C C . THR A 1 110 ? 50.062 15.071 17.505 1.00 13.67 110 THR A C 1
ATOM 697 O O . THR A 1 110 ? 50.006 15.765 16.468 1.00 13.12 110 THR A O 1
ATOM 701 N N . ASN A 1 111 ? 49.464 15.397 18.644 1.00 13.32 111 ASN A N 1
ATOM 702 C CA . ASN A 1 111 ? 48.948 16.718 18.911 1.00 13.14 111 ASN A CA 1
ATOM 703 C C . ASN A 1 111 ? 50.116 17.611 19.305 1.00 13.01 111 ASN A C 1
ATOM 704 O O . ASN A 1 111 ? 50.770 17.381 20.320 1.00 13.08 111 ASN A O 1
ATOM 709 N N . PHE A 1 112 ? 50.396 18.614 18.468 1.00 13.05 112 PHE A N 1
ATOM 710 C CA . PHE A 1 112 ? 51.378 19.653 18.778 1.00 13.16 112 PHE A CA 1
ATOM 711 C C . PHE A 1 112 ? 50.964 20.485 19.982 1.00 13.91 112 PHE A C 1
ATOM 712 O O . PHE A 1 112 ? 51.722 20.657 20.955 1.00 14.87 112 PHE A O 1
ATOM 720 N N . ALA A 1 113 ? 49.764 21.049 19.921 1.00 14.24 113 ALA A N 1
ATOM 721 C CA . ALA A 1 113 ? 49.375 22.007 20.968 1.00 13.70 113 ALA A CA 1
ATOM 722 C C . ALA A 1 113 ? 47.887 22.092 21.124 1.00 13.85 113 ALA A C 1
ATOM 723 O O . ALA A 1 113 ? 47.098 21.994 20.154 1.00 14.47 113 ALA A O 1
ATOM 725 N N . ASN A 1 114 ? 47.502 22.299 22.368 1.00 13.08 114 ASN A N 1
ATOM 726 C CA . ASN A 1 114 ? 46.178 22.740 22.659 1.00 11.98 114 ASN A CA 1
ATOM 727 C C . ASN A 1 114 ? 46.107 24.262 22.565 1.00 12.06 114 ASN A C 1
ATOM 728 O O . ASN A 1 114 ? 47.019 24.947 22.988 1.00 13.62 114 ASN A O 1
ATOM 733 N N . THR A 1 115 ? 45.018 24.788 22.009 1.00 12.12 115 THR A N 1
ATOM 734 C CA . THR A 1 115 ? 44.932 26.193 21.606 1.00 11.24 115 THR A CA 1
ATOM 735 C C . THR A 1 115 ? 43.609 26.856 21.987 1.00 11.23 115 THR A C 1
ATOM 736 O O . THR A 1 115 ? 42.517 26.265 21.819 1.00 10.81 115 THR A O 1
ATOM 740 N N . ALA A 1 116 ? 43.722 28.088 22.506 1.00 11.35 116 ALA A N 1
ATOM 741 C CA . ALA A 1 116 ? 42.554 28.873 22.917 1.00 10.84 116 ALA A CA 1
ATOM 742 C C . ALA A 1 116 ? 41.881 29.461 21.705 1.00 10.57 116 ALA A C 1
ATOM 743 O O . ALA A 1 116 ? 42.548 29.848 20.738 1.00 10.20 116 ALA A O 1
ATOM 745 N N . ASN A 1 117 ? 40.555 29.513 21.763 1.00 11.01 117 ASN A N 1
ATOM 746 C CA . ASN A 1 117 ? 39.783 30.341 20.852 1.00 10.98 117 ASN A CA 1
ATOM 747 C C . ASN A 1 117 ? 39.435 31.686 21.520 1.00 10.86 117 ASN A C 1
ATOM 748 O O . ASN A 1 117 ? 39.601 31.858 22.742 1.00 11.72 117 ASN A O 1
ATOM 753 N N . VAL A 1 118 ? 39.012 32.644 20.710 1.00 9.98 118 VAL A N 1
ATOM 754 C CA . VAL A 1 118 ? 38.812 34.014 21.170 1.00 8.90 118 VAL A CA 1
ATOM 755 C C . VAL A 1 118 ? 37.695 34.652 20.382 1.00 8.87 118 VAL A C 1
ATOM 756 O O . VAL A 1 118 ? 37.607 34.427 19.186 1.00 8.86 118 VAL A O 1
ATOM 760 N N . VAL A 1 119 ? 36.841 35.430 21.053 1.00 8.76 119 VAL A N 1
ATOM 761 C CA . VAL A 1 119 ? 35.944 36.348 20.342 1.00 8.95 119 VAL A CA 1
ATOM 762 C C . VAL A 1 119 ? 36.506 37.766 20.542 1.00 9.79 119 VAL A C 1
ATOM 763 O O . VAL A 1 119 ? 36.697 38.235 21.671 1.00 9.97 119 VAL A O 1
ATOM 767 N N . ALA A 1 120 ? 36.804 38.430 1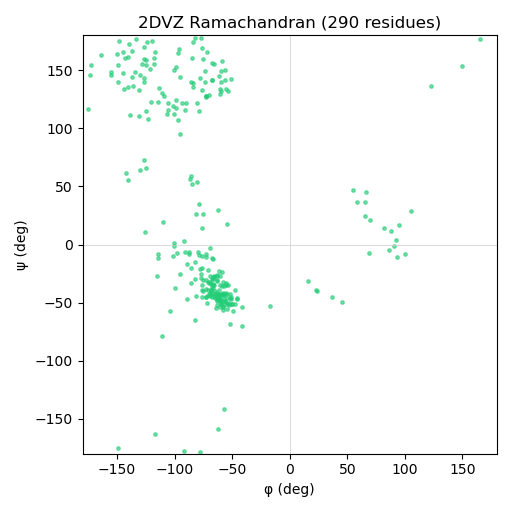9.428 1.00 9.14 120 ALA A N 1
ATOM 768 C CA . ALA A 1 120 ? 37.358 39.743 19.498 1.00 9.13 120 ALA A CA 1
ATOM 769 C C . ALA A 1 120 ? 36.541 40.731 18.659 1.00 9.43 120 ALA A C 1
ATOM 770 O O . ALA A 1 120 ? 35.724 40.334 17.766 1.00 8.48 120 ALA A O 1
ATOM 772 N N . VAL A 1 121 ? 36.720 42.013 18.989 1.00 8.98 121 VAL A N 1
ATOM 773 C CA . VAL A 1 121 ? 36.017 43.066 18.289 1.00 9.49 121 VAL A CA 1
ATOM 774 C C . VAL A 1 121 ? 37.008 44.098 17.737 1.00 10.23 121 VAL A C 1
ATOM 775 O O . VAL A 1 121 ? 38.138 44.262 18.224 1.00 10.34 121 VAL A O 1
ATOM 779 N N . ASN A 1 122 ? 36.577 44.768 16.692 1.00 10.69 122 ASN A N 1
ATOM 780 C CA . ASN A 1 122 ? 37.241 45.994 16.300 1.00 12.04 122 ASN A CA 1
ATOM 781 C C . ASN A 1 122 ? 37.154 46.999 17.488 1.00 12.36 122 ASN A C 1
ATOM 782 O O . ASN A 1 122 ? 36.116 47.097 18.132 1.00 12.46 122 ASN A O 1
ATOM 787 N N . PRO A 1 123 ? 38.231 47.748 17.763 1.00 13.14 123 PRO A N 1
ATOM 788 C CA . PRO A 1 123 ? 38.231 48.629 18.944 1.00 14.25 123 PRO A CA 1
ATOM 789 C C . PRO A 1 123 ? 37.168 49.734 18.971 1.00 16.27 123 PRO A C 1
ATOM 790 O O . PRO A 1 123 ? 36.787 50.212 20.067 1.00 18.27 123 PRO A O 1
ATOM 794 N N . LYS A 1 124 ? 36.645 50.133 17.820 1.00 17.16 124 LYS A N 1
ATOM 795 C CA . LYS A 1 124 ? 35.534 51.085 17.809 1.00 17.69 124 LYS A CA 1
ATOM 796 C C . LYS A 1 124 ? 34.196 50.460 18.268 1.00 17.06 124 LYS A C 1
ATOM 797 O O . LYS A 1 124 ? 33.205 51.191 18.465 1.00 17.29 124 LYS A O 1
ATOM 803 N N . PHE A 1 125 ? 34.148 49.135 18.451 1.00 15.40 125 PHE A N 1
ATOM 804 C CA . PHE A 1 125 ? 32.913 48.496 18.940 1.00 14.99 125 PHE A CA 1
ATOM 805 C C . PHE A 1 125 ? 32.650 49.121 20.326 1.00 15.23 125 PHE A C 1
ATOM 806 O O . PHE A 1 125 ? 33.578 49.266 21.113 1.00 15.79 125 PHE A O 1
ATOM 814 N N . PRO A 1 126 ? 31.398 49.535 20.607 1.00 15.53 126 PRO A N 1
ATOM 815 C CA . PRO A 1 126 ? 31.113 50.326 21.832 1.00 15.78 126 PRO A CA 1
ATOM 816 C C . PRO A 1 126 ? 30.857 49.491 23.099 1.00 16.71 126 PRO A C 1
ATOM 817 O O . PRO A 1 126 ? 29.782 49.592 23.684 1.00 17.59 126 PRO A O 1
ATOM 821 N N . ALA A 1 127 ? 31.826 48.662 23.495 1.00 17.39 127 ALA A N 1
ATOM 822 C CA . ALA A 1 127 ? 31.748 47.830 24.719 1.00 17.64 127 ALA A CA 1
ATOM 823 C C . ALA A 1 127 ? 33.155 47.515 25.190 1.00 18.09 127 ALA A C 1
ATOM 824 O O . ALA A 1 127 ? 34.073 47.369 24.378 1.00 19.35 127 ALA A O 1
ATOM 826 N N . LYS A 1 128 ? 33.350 47.374 26.481 1.00 18.66 128 LYS A N 1
ATOM 827 C CA . LYS A 1 128 ? 34.724 47.171 26.983 1.00 20.49 128 LYS A CA 1
ATOM 828 C C . LYS A 1 128 ? 34.851 45.788 27.599 1.00 18.75 128 LYS A C 1
ATOM 829 O O . LYS A 1 128 ? 35.953 45.298 27.889 1.00 18.81 128 LYS A O 1
ATOM 835 N N . ASP A 1 129 ? 33.705 45.155 27.777 1.00 17.77 129 ASP A N 1
ATOM 836 C CA . ASP A 1 129 ? 33.656 43.858 28.439 1.00 16.68 129 ASP A CA 1
ATOM 837 C C . ASP A 1 129 ? 32.549 43.030 27.785 1.00 16.10 129 ASP A C 1
ATOM 838 O O . ASP A 1 129 ? 31.741 43.571 27.033 1.00 16.16 129 ASP A O 1
ATOM 843 N N . PHE A 1 130 ? 32.551 41.729 28.062 1.00 15.69 130 PHE A N 1
ATOM 844 C CA . PHE A 1 130 ? 31.571 40.758 27.583 1.00 15.19 130 PHE A CA 1
ATOM 845 C C . PHE A 1 130 ? 30.110 41.127 27.897 1.00 15.69 130 PHE A C 1
ATOM 846 O O . PHE A 1 130 ? 29.217 40.981 27.031 1.00 15.22 130 PHE A O 1
ATOM 854 N N . LYS A 1 131 ? 29.872 41.606 29.127 1.00 15.88 131 LYS A N 1
ATOM 855 C CA . LYS A 1 131 ? 28.533 42.047 29.556 1.00 15.71 131 LYS A CA 1
ATOM 856 C C . LYS A 1 131 ? 27.922 43.074 28.616 1.00 14.78 131 LYS A C 1
ATOM 857 O O . LYS A 1 131 ? 26.769 42.910 28.174 1.00 15.16 131 LYS A O 1
ATOM 863 N N . GLY A 1 132 ? 28.689 44.122 28.319 1.00 13.62 132 GLY A N 1
ATOM 864 C CA . GLY A 1 132 ? 28.252 45.217 27.440 1.00 13.15 132 GLY A CA 1
ATOM 865 C C . GLY A 1 132 ? 28.282 44.859 25.950 1.00 13.50 132 GLY A C 1
ATOM 866 O O . GLY A 1 132 ? 27.592 45.474 25.109 1.00 12.60 132 GLY A O 1
ATOM 867 N N . PHE A 1 133 ? 29.144 43.892 25.643 1.00 13.51 133 PHE A N 1
ATOM 868 C CA . PHE A 1 133 ? 29.244 43.248 24.354 1.00 13.54 133 PHE A CA 1
ATOM 869 C C . PHE A 1 133 ? 27.898 42.594 23.955 1.00 13.03 133 PHE A C 1
ATOM 870 O O . PHE A 1 133 ? 27.301 42.923 22.930 1.00 12.46 133 PHE A O 1
ATOM 878 N N . LEU A 1 134 ? 27.407 41.710 24.808 1.00 13.22 134 LEU A N 1
ATOM 879 C CA . LEU A 1 134 ? 26.085 41.140 24.650 1.00 13.34 134 LEU A CA 1
ATOM 880 C C . LEU A 1 134 ? 24.963 42.173 24.575 1.00 13.63 134 LEU A C 1
ATOM 881 O O . LEU A 1 134 ? 24.136 42.088 23.698 1.00 14.06 134 LEU A O 1
ATOM 886 N N . GLU A 1 135 ? 24.936 43.131 25.501 1.00 14.36 135 GLU A N 1
ATOM 887 C CA . GLU A 1 135 ? 23.964 44.212 25.484 1.00 15.18 135 GLU A CA 1
ATOM 888 C C . GLU A 1 135 ? 23.884 44.884 24.125 1.00 15.54 135 GLU A C 1
ATOM 889 O O . GLU A 1 135 ? 22.799 44.914 23.538 1.00 16.13 135 GLU A O 1
ATOM 895 N N . GLU A 1 136 ? 25.021 45.402 23.639 1.00 15.27 136 GLU A N 1
ATOM 896 C CA . GLU A 1 136 ? 25.146 46.028 22.303 1.00 15.41 136 GLU A CA 1
ATOM 897 C C . GLU A 1 136 ? 24.599 45.148 21.141 1.00 15.42 136 GLU A C 1
ATOM 898 O O . GLU A 1 136 ? 23.872 45.644 20.266 1.00 15.57 136 GLU A O 1
ATOM 904 N N . LEU A 1 137 ? 24.939 43.862 21.139 1.00 15.02 137 LEU A N 1
ATOM 905 C CA . LEU A 1 137 ? 24.464 42.937 20.083 1.00 15.66 137 LEU A CA 1
ATOM 906 C C . LEU A 1 137 ? 22.960 42.687 20.161 1.00 16.29 137 LEU A C 1
ATOM 907 O O . LEU A 1 137 ? 22.313 42.525 19.140 1.00 16.84 137 LEU A O 1
ATOM 912 N N . LYS A 1 138 ? 22.417 42.680 21.380 1.00 16.83 138 LYS A N 1
ATOM 913 C CA . LYS A 1 138 ? 21.009 42.443 21.610 1.00 17.94 138 LYS A CA 1
ATOM 914 C C . LYS A 1 138 ? 20.166 43.610 21.147 1.00 18.07 138 LYS A C 1
ATOM 915 O O . LYS A 1 138 ? 19.033 43.405 20.678 1.00 17.59 138 LYS A O 1
ATOM 921 N N . LYS A 1 139 ? 20.738 44.817 21.259 1.00 18.40 139 LYS A N 1
ATOM 922 C CA . LYS A 1 139 ? 20.080 46.051 20.801 1.00 18.68 139 LYS A CA 1
ATOM 923 C C . LYS A 1 139 ? 20.115 46.211 19.286 1.00 18.54 139 LYS A C 1
ATOM 924 O O . LYS A 1 139 ? 19.450 47.078 18.758 1.00 18.89 139 LYS A O 1
ATOM 930 N N . ASN A 1 140 ? 20.878 45.367 18.589 1.00 17.83 140 ASN A N 1
ATOM 931 C CA . ASN A 1 140 ? 21.087 45.522 17.175 1.00 17.31 140 ASN A CA 1
ATOM 932 C C . ASN A 1 140 ? 21.085 44.162 16.457 1.00 17.76 140 ASN A C 1
ATOM 933 O O . ASN A 1 140 ? 22.045 43.852 15.765 1.00 17.41 140 ASN A O 1
ATOM 938 N N . PRO A 1 141 ? 20.006 43.353 16.613 1.00 18.13 141 PRO A N 1
ATOM 939 C CA . PRO A 1 141 ? 20.033 42.02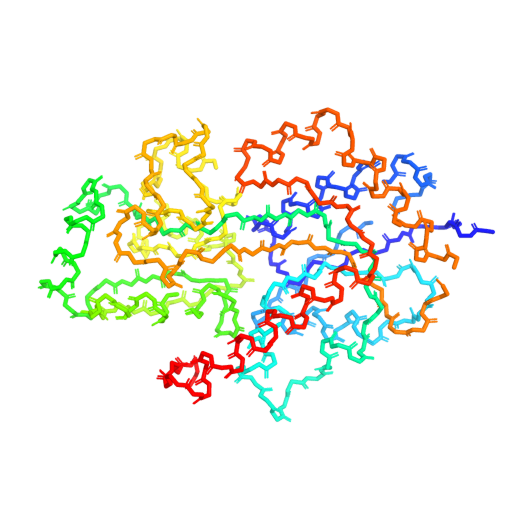9 15.974 1.00 18.48 141 PRO A CA 1
ATOM 940 C C . PRO A 1 141 ? 20.185 42.161 14.474 1.00 18.63 141 PRO A C 1
ATOM 941 O O . PRO A 1 141 ? 19.494 42.968 13.852 1.00 19.06 141 PRO A O 1
ATOM 945 N N . GLY A 1 142 ? 21.104 41.387 13.906 1.00 18.87 142 GLY A N 1
ATOM 946 C CA . GLY A 1 142 ? 21.259 41.329 12.468 1.00 18.54 142 GLY A CA 1
ATOM 947 C C . GLY A 1 142 ? 22.159 42.397 11.884 1.00 18.60 142 GLY A C 1
ATOM 948 O O . GLY A 1 142 ? 22.430 42.376 10.673 1.00 19.33 142 GLY A O 1
ATOM 949 N N . LYS A 1 143 ? 22.634 43.324 12.712 1.00 18.04 143 LYS A N 1
ATOM 950 C CA . LYS A 1 143 ? 23.370 44.502 12.223 1.00 17.92 143 LYS A CA 1
ATOM 951 C C . LYS A 1 143 ? 24.890 44.381 12.235 1.00 17.60 143 LYS A C 1
ATOM 952 O O . LYS A 1 143 ? 25.597 45.058 11.464 1.00 17.54 143 LYS A O 1
ATOM 958 N N . TYR A 1 144 ? 25.410 43.534 13.113 1.00 17.17 144 TYR A N 1
ATOM 959 C CA . TYR A 1 144 ? 26.856 43.325 13.173 1.00 16.40 144 TYR A CA 1
ATOM 960 C C . TYR A 1 144 ? 27.170 42.058 12.399 1.00 16.50 144 TYR A C 1
ATOM 961 O O . TYR A 1 144 ? 26.332 41.137 12.302 1.00 16.92 144 TYR A O 1
ATOM 970 N N . SER A 1 145 ? 28.381 42.004 11.875 1.00 15.82 145 SER A N 1
ATOM 971 C CA . SER A 1 145 ? 28.859 40.803 11.231 1.00 15.96 145 SER A CA 1
ATOM 972 C C . SER A 1 145 ? 30.186 40.320 11.834 1.00 15.09 145 SER A C 1
ATOM 973 O O . SER A 1 145 ? 30.940 41.074 12.478 1.00 14.89 145 SER A O 1
ATOM 976 N N . TYR A 1 146 ? 30.452 39.042 11.614 1.00 13.80 146 TYR A N 1
ATOM 977 C CA . TYR A 1 146 ? 31.620 38.401 12.161 1.00 12.86 146 TYR A CA 1
ATOM 978 C C . TYR A 1 146 ? 32.263 37.585 11.073 1.00 12.60 146 TYR A C 1
ATOM 979 O O . TYR A 1 146 ? 31.572 37.065 10.188 1.00 13.59 146 TYR A O 1
ATOM 988 N N . GLY A 1 147 ? 33.580 37.478 11.164 1.00 11.82 147 GLY A N 1
ATOM 989 C CA . GLY A 1 147 ? 34.378 36.697 10.271 1.00 10.52 147 GLY A CA 1
ATOM 990 C C . GLY A 1 147 ? 34.746 35.374 10.898 1.00 11.07 147 GLY A C 1
ATOM 991 O O . GLY A 1 147 ? 34.837 35.243 12.127 1.00 9.89 147 GLY A O 1
ATOM 992 N N . SER A 1 148 ? 34.910 34.385 10.014 1.00 11.45 148 SER A N 1
ATOM 993 C CA . SER A 1 148 ? 35.389 33.060 10.336 1.00 11.78 148 SER A CA 1
ATOM 994 C C . SER A 1 148 ? 36.478 32.633 9.322 1.00 12.22 148 SER A C 1
ATOM 995 O O . SER A 1 148 ? 36.807 33.348 8.348 1.00 11.27 148 SER A O 1
ATOM 998 N N . SER A 1 149 ? 37.035 31.452 9.568 1.00 13.06 149 SER A N 1
ATOM 999 C CA . SER A 1 149 ? 38.048 30.849 8.694 1.00 13.15 149 SER A CA 1
ATOM 1000 C C . SER A 1 149 ? 37.428 29.946 7.634 1.00 13.19 149 SER A C 1
ATOM 1001 O O . SER A 1 149 ? 38.161 29.284 6.927 1.00 13.59 149 SER A O 1
ATOM 1004 N N . GLY A 1 150 ? 36.096 29.862 7.578 1.00 13.74 150 GLY A N 1
ATOM 1005 C CA . GLY A 1 150 ? 35.396 29.110 6.540 1.00 13.72 150 GLY A CA 1
ATOM 1006 C C . GLY A 1 150 ? 34.070 28.513 6.962 1.00 14.99 150 GLY A C 1
ATOM 1007 O O . GLY A 1 150 ? 33.856 28.171 8.144 1.00 14.66 150 GLY A O 1
ATOM 1008 N N . THR A 1 151 ? 33.192 28.325 5.973 1.00 15.67 151 THR A N 1
ATOM 1009 C CA . THR A 1 151 ? 31.829 27.873 6.213 1.00 16.31 151 THR A CA 1
ATOM 1010 C C . THR A 1 151 ? 31.665 26.568 6.986 1.00 17.34 151 THR A C 1
ATOM 1011 O O . THR A 1 151 ? 30.686 26.422 7.750 1.00 19.38 151 THR A O 1
ATOM 1015 N N . CYS A 1 152 ? 32.564 25.616 6.790 1.00 17.12 152 CYS A N 1
ATOM 1016 C CA . CYS A 1 152 ? 32.407 24.333 7.465 1.00 17.60 152 CYS A CA 1
ATOM 1017 C C . CYS A 1 152 ? 33.469 24.123 8.553 1.00 17.05 152 CYS A C 1
ATOM 1018 O O . CYS A 1 152 ? 33.721 22.991 8.999 1.00 17.48 152 CYS A O 1
ATOM 1021 N N . GLY A 1 153 ? 34.064 25.234 8.984 1.00 16.02 153 GLY A N 1
ATOM 1022 C CA . GLY A 1 153 ? 35.142 25.227 9.932 1.00 14.23 153 GLY A CA 1
ATOM 1023 C C . GLY A 1 153 ? 34.673 25.470 11.345 1.00 13.34 153 GLY A C 1
ATOM 1024 O O . GLY A 1 153 ? 33.525 25.888 11.570 1.00 11.56 153 GLY A O 1
ATOM 1025 N N . VAL A 1 154 ? 35.589 25.226 12.300 1.00 12.32 154 VAL A N 1
ATOM 1026 C CA . VAL A 1 154 ? 35.296 25.414 13.713 1.00 11.14 154 VAL A CA 1
ATOM 1027 C C . VAL A 1 154 ? 34.919 26.837 14.139 1.00 10.41 154 VAL A C 1
ATOM 1028 O O . VAL A 1 154 ? 34.208 27.014 15.116 1.00 10.79 154 VAL A O 1
ATOM 1032 N N . LEU A 1 155 ? 35.386 27.853 13.428 1.00 9.75 155 LEU A N 1
ATOM 1033 C CA . LEU A 1 155 ? 35.115 29.216 13.844 1.00 9.95 155 LEU A CA 1
ATOM 1034 C C . LEU A 1 155 ? 33.727 29.677 13.389 1.00 10.53 155 LEU A C 1
ATOM 1035 O O . LEU A 1 155 ? 33.119 30.475 14.072 1.00 10.82 155 LEU A O 1
ATOM 1040 N N . HIS A 1 156 ? 33.227 29.150 12.258 1.00 11.08 156 HIS A N 1
ATOM 1041 C CA . HIS A 1 156 ? 31.825 29.315 11.864 1.00 11.15 156 HIS A CA 1
ATOM 1042 C C . HIS A 1 156 ? 30.924 28.613 12.886 1.00 11.17 156 HIS A C 1
ATOM 1043 O O . HIS A 1 156 ? 29.933 29.154 13.330 1.00 12.01 156 HIS A O 1
ATOM 1050 N N . LEU A 1 157 ? 31.262 27.395 13.266 1.00 11.38 157 LEU A N 1
ATOM 1051 C CA . LEU A 1 157 ? 30.503 26.715 14.314 1.00 12.22 157 LEU A CA 1
ATOM 1052 C C . LEU A 1 157 ? 30.582 27.465 15.664 1.00 12.19 157 LEU A C 1
ATOM 1053 O O . LEU A 1 157 ? 29.587 27.588 16.371 1.00 12.65 157 LEU A O 1
ATOM 1066 N N . GLY A 1 159 ? 30.949 30.786 16.048 1.00 12.20 159 GLY A N 1
ATOM 1067 C CA . GLY A 1 159 ? 30.044 31.914 15.909 1.00 11.88 159 GLY A CA 1
ATOM 1068 C C . GLY A 1 159 ? 28.569 31.566 16.079 1.00 12.01 159 GLY A C 1
ATOM 1069 O O . GLY A 1 159 ? 27.820 32.316 16.685 1.00 11.77 159 GLY A O 1
ATOM 1070 N N . GLU A 1 160 ? 28.176 30.412 15.536 1.00 11.78 160 GLU A N 1
ATOM 1071 C CA . GLU A 1 160 ? 26.803 29.965 15.523 1.00 12.08 160 GLU A CA 1
ATOM 1072 C C . GLU A 1 160 ? 26.392 29.446 16.871 1.00 11.65 160 GLU A C 1
ATOM 1073 O O . GLU A 1 160 ? 25.261 29.651 17.309 1.00 10.95 160 GLU A O 1
ATOM 1079 N N . SER A 1 161 ? 27.318 28.742 17.518 1.00 12.53 161 SER A N 1
ATOM 1080 C CA . SER A 1 161 ? 27.173 28.351 18.937 1.00 12.81 161 SER A CA 1
ATOM 1081 C C . SER A 1 161 ? 27.007 29.537 19.892 1.00 12.06 161 SER A C 1
ATOM 1082 O O . SER A 1 161 ? 26.181 29.486 20.821 1.00 12.45 161 SER A O 1
ATOM 1085 N N . PHE A 1 162 ? 27.803 30.581 19.656 1.00 10.95 162 PHE A N 1
ATOM 1086 C CA . PHE A 1 162 ? 27.732 31.806 20.414 1.00 10.75 162 PHE A CA 1
ATOM 1087 C C . PHE A 1 162 ? 26.346 32.463 20.310 1.00 11.58 162 PHE A C 1
ATOM 1088 O O . PHE A 1 162 ? 25.735 32.874 21.312 1.00 10.49 162 PHE A O 1
ATOM 1096 N N . LYS A 1 163 ? 25.883 32.596 19.068 1.00 12.96 163 LYS A N 1
ATOM 1097 C CA . LYS A 1 163 ? 24.572 33.144 18.745 1.00 15.08 163 LYS A CA 1
ATOM 1098 C C . LYS A 1 163 ? 23.469 32.392 19.498 1.00 16.35 163 LYS A C 1
ATOM 1099 O O . LYS A 1 163 ? 22.627 33.000 20.145 1.00 16.95 163 LYS A O 1
ATOM 1113 N N . ALA A 1 165 ? 23.654 30.402 22.190 1.00 16.89 165 ALA A N 1
ATOM 1114 C CA . ALA A 1 165 ? 23.780 30.378 23.648 1.00 16.35 165 ALA A CA 1
ATOM 1115 C C . ALA A 1 165 ? 23.482 31.728 24.258 1.00 16.33 165 ALA A C 1
ATOM 1116 O O . ALA A 1 165 ? 22.998 31.795 25.389 1.00 17.44 165 ALA A O 1
ATOM 1118 N N . THR A 1 166 ? 23.787 32.792 23.521 1.00 16.01 166 THR A N 1
ATOM 1119 C CA . THR A 1 166 ? 23.658 34.141 24.051 1.00 15.91 166 THR A CA 1
ATOM 1120 C C . THR A 1 166 ? 22.384 34.773 23.527 1.00 16.20 166 THR A C 1
ATOM 1121 O O . THR A 1 166 ? 22.000 35.810 23.998 1.00 17.25 166 THR A O 1
ATOM 1125 N N . GLY A 1 167 ? 21.700 34.165 22.568 1.00 16.44 167 GLY A N 1
ATOM 1126 C CA . GLY A 1 167 ? 20.520 34.816 22.007 1.00 16.41 167 GLY A CA 1
ATOM 1127 C C . GLY A 1 167 ? 20.881 36.087 21.242 1.00 16.78 167 GLY A C 1
ATOM 1128 O O . GLY A 1 167 ? 20.239 37.136 21.394 1.00 17.16 167 GLY A O 1
ATOM 1129 N N . THR A 1 168 ? 21.925 35.998 20.421 1.00 16.12 168 THR A N 1
ATOM 1130 C CA . THR A 1 168 ? 22.309 37.105 19.578 1.00 15.69 168 THR A CA 1
ATOM 1131 C C . THR A 1 168 ? 22.166 36.712 18.116 1.00 15.76 168 THR A C 1
ATOM 1132 O O . THR A 1 168 ? 21.985 35.526 17.806 1.00 15.59 168 THR A O 1
ATOM 1136 N N . ASP A 1 169 ? 22.204 37.717 17.233 1.00 16.44 169 ASP A N 1
ATOM 1137 C CA . ASP A 1 169 ? 21.989 37.558 15.791 1.00 16.90 169 ASP A CA 1
ATOM 1138 C C . ASP A 1 169 ? 23.020 38.437 15.144 1.00 17.67 169 ASP A C 1
ATOM 1139 O O . ASP A 1 169 ? 22.982 39.657 15.247 1.00 17.43 169 ASP A O 1
ATOM 1144 N N . ILE A 1 170 ? 23.975 37.779 14.500 1.00 18.82 170 ILE A N 1
ATOM 1145 C CA . ILE A 1 170 ? 25.150 38.423 13.942 1.00 19.53 170 ILE A CA 1
ATOM 1146 C C . ILE A 1 170 ? 25.424 37.650 12.694 1.00 18.77 170 ILE A C 1
ATOM 1147 O O . ILE A 1 170 ? 25.105 36.446 12.626 1.00 19.16 170 ILE A O 1
ATOM 1152 N N . VAL A 1 171 ? 25.954 38.345 11.692 1.00 17.64 171 VAL A N 1
ATOM 1153 C CA . VAL A 1 171 ? 26.024 37.805 10.343 1.00 17.25 171 VAL A CA 1
ATOM 1154 C C . VAL A 1 171 ? 27.392 37.237 10.017 1.00 16.13 171 VAL A C 1
ATOM 1155 O O . VAL A 1 171 ? 28.405 37.931 10.085 1.00 16.53 171 VAL A O 1
ATOM 1159 N N . HIS A 1 172 ? 27.394 35.975 9.615 1.00 15.15 172 HIS A N 1
ATOM 1160 C CA . HIS A 1 172 ? 28.598 35.253 9.280 1.00 14.23 172 HIS A CA 1
ATOM 1161 C C . HIS A 1 172 ? 29.200 35.692 7.967 1.00 14.06 172 HIS A C 1
ATOM 1162 O O . HIS A 1 172 ? 28.526 35.742 6.966 1.00 14.51 172 HIS A O 1
ATOM 1169 N N . VAL A 1 173 ? 30.478 36.036 7.989 1.00 13.98 173 VAL A N 1
ATOM 1170 C CA . VAL A 1 173 ? 31.218 36.262 6.774 1.00 13.52 173 VAL A CA 1
ATOM 1171 C C . VAL A 1 173 ? 32.430 35.327 6.789 1.00 14.07 173 VAL A C 1
ATOM 1172 O O . VAL A 1 173 ? 33.389 35.560 7.564 1.00 14.78 173 VAL A O 1
ATOM 1176 N N . PRO A 1 174 ? 32.394 34.283 5.935 1.00 13.31 174 PRO A N 1
ATOM 1177 C CA . PRO A 1 174 ? 33.533 33.339 5.841 1.00 13.23 174 PRO A CA 1
ATOM 1178 C C . PRO A 1 174 ? 34.737 33.927 5.113 1.00 13.62 174 PRO A C 1
ATOM 1179 O O . PRO A 1 174 ? 34.571 34.710 4.209 1.00 13.23 174 PRO A O 1
ATOM 1183 N N . TYR A 1 175 ? 35.934 33.492 5.486 1.00 14.29 175 TYR A N 1
ATOM 1184 C CA . TYR A 1 175 ? 37.142 33.832 4.772 1.00 15.46 175 TYR A CA 1
ATOM 1185 C C . TYR A 1 175 ? 37.856 32.538 4.447 1.00 16.24 175 TYR A C 1
ATOM 1186 O O . TYR A 1 175 ? 37.479 31.475 4.949 1.00 16.23 175 TYR A O 1
ATOM 1195 N N . LYS A 1 176 ? 38.887 32.632 3.617 1.00 17.98 176 LYS A N 1
ATOM 1196 C CA . LYS A 1 176 ? 39.756 31.474 3.268 1.00 19.50 176 LYS A CA 1
ATOM 1197 C C . LYS A 1 176 ? 40.682 30.926 4.421 1.00 19.49 176 LYS A C 1
ATOM 1198 O O . LYS A 1 176 ? 41.398 29.843 4.313 1.00 21.06 176 LYS A O 1
ATOM 1204 N N . GLY A 1 177 ? 40.591 31.630 5.537 1.00 17.66 177 GLY A N 1
ATOM 1205 C CA . GLY A 1 177 ? 41.187 31.258 6.796 1.00 15.67 177 GLY A CA 1
ATOM 1206 C C . GLY A 1 177 ? 41.137 32.529 7.639 1.00 14.45 177 GLY A C 1
ATOM 1207 O O . GLY A 1 177 ? 40.723 33.557 7.151 1.00 12.05 177 GLY A O 1
ATOM 1208 N N . SER A 1 178 ? 41.570 32.440 8.901 1.00 14.31 178 SER A N 1
ATOM 1209 C CA . SER A 1 178 ? 41.590 33.573 9.817 1.00 13.51 178 SER A CA 1
ATOM 1210 C C . SER A 1 178 ? 42.571 34.683 9.406 1.00 14.03 178 SER A C 1
ATOM 1211 O O . SER A 1 178 ? 42.354 35.858 9.755 1.00 15.18 178 SER A O 1
ATOM 1214 N N . GLY A 1 179 ? 43.634 34.335 8.675 1.00 13.41 179 GLY A N 1
ATOM 1215 C CA . GLY A 1 179 ? 44.533 35.340 8.085 1.00 13.02 179 GLY A CA 1
ATOM 1216 C C . GLY A 1 179 ? 43.768 36.529 7.502 1.00 12.76 179 GLY A C 1
ATOM 1217 O O . GLY A 1 179 ? 43.877 37.660 8.017 1.00 13.25 179 GLY A O 1
ATOM 1218 N N . PRO A 1 180 ? 43.044 36.314 6.390 1.00 12.36 180 PRO A N 1
ATOM 1219 C CA . PRO A 1 180 ? 42.268 37.425 5.852 1.00 12.58 180 PRO A CA 1
ATOM 1220 C C . PRO A 1 180 ? 41.163 37.954 6.771 1.00 13.15 180 PRO A C 1
ATOM 1221 O O . PRO A 1 180 ? 40.795 39.137 6.647 1.00 13.11 180 PRO A O 1
ATOM 1225 N N . ALA A 1 181 ? 40.633 37.104 7.663 1.00 12.96 181 ALA A N 1
ATOM 1226 C CA . ALA A 1 181 ? 39.606 37.556 8.582 1.00 13.36 181 ALA A CA 1
ATOM 1227 C C . ALA A 1 181 ? 40.173 38.563 9.586 1.00 13.72 181 ALA A C 1
ATOM 1228 O O . ALA A 1 181 ? 39.568 39.597 9.841 1.00 13.76 181 ALA A O 1
ATOM 1230 N N . VAL A 1 182 ? 41.346 38.267 10.145 1.00 14.59 182 VAL A N 1
ATOM 1231 C CA . VAL A 1 182 ? 41.979 39.128 11.136 1.00 14.59 182 VAL A CA 1
ATOM 1232 C C . VAL A 1 182 ? 42.216 40.523 10.543 1.00 16.17 182 VAL A C 1
ATOM 1233 O O . VAL A 1 182 ? 41.961 41.557 11.200 1.00 17.13 182 VAL A O 1
ATOM 1237 N N . ALA A 1 183 ? 42.670 40.563 9.292 1.00 16.55 183 ALA A N 1
ATOM 1238 C CA . ALA A 1 183 ? 42.901 41.835 8.609 1.00 16.26 183 ALA A CA 1
ATOM 1239 C C . ALA A 1 183 ? 41.593 42.630 8.327 1.00 16.69 183 ALA A C 1
ATOM 1240 O O . ALA A 1 183 ? 41.579 43.865 8.417 1.00 16.79 183 ALA A O 1
ATOM 1242 N N . ASP A 1 184 ? 40.502 41.950 7.979 1.00 16.19 184 ASP A N 1
ATOM 1243 C CA . ASP A 1 184 ? 39.225 42.660 7.858 1.00 16.13 184 ASP 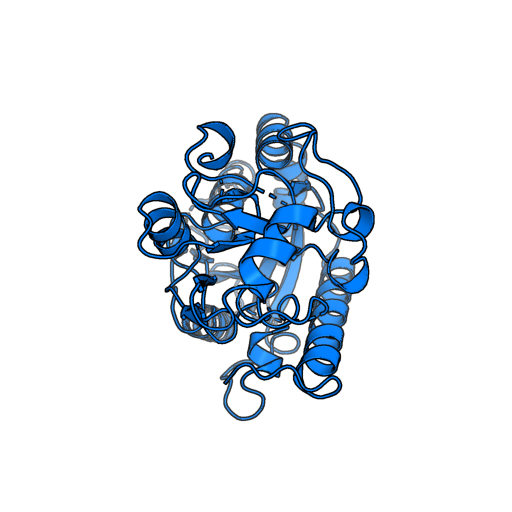A CA 1
ATOM 1244 C C . ASP A 1 184 ? 38.652 43.163 9.182 1.00 15.70 184 ASP A C 1
ATOM 1245 O O . ASP A 1 184 ? 38.121 44.260 9.234 1.00 15.36 184 ASP A O 1
ATOM 1250 N N . ALA A 1 185 ? 38.781 42.364 10.242 1.00 15.71 185 ALA A N 1
ATOM 1251 C CA . ALA A 1 185 ? 38.383 42.777 11.579 1.00 15.97 185 ALA A CA 1
ATOM 1252 C C . ALA A 1 185 ? 39.249 43.943 12.088 1.00 16.48 185 ALA A C 1
ATOM 1253 O O . ALA A 1 185 ? 38.722 44.901 12.710 1.00 16.75 185 ALA A O 1
ATOM 1255 N N . VAL A 1 186 ? 40.554 43.897 11.805 1.00 16.03 186 VAL A N 1
ATOM 1256 C CA . VAL A 1 186 ? 41.422 45.013 12.172 1.00 16.39 186 VAL A CA 1
ATOM 1257 C C . VAL A 1 186 ? 41.036 46.274 11.361 1.00 17.24 186 VAL A C 1
ATOM 1258 O O . VAL A 1 186 ? 41.062 47.388 11.889 1.00 17.23 186 VAL A O 1
ATOM 1262 N N . GLY A 1 187 ? 40.619 46.080 10.105 1.00 17.44 187 GLY A N 1
ATOM 1263 C CA . GLY A 1 187 ? 40.223 47.174 9.228 1.00 17.34 187 GLY A CA 1
ATOM 1264 C C . GLY A 1 187 ? 38.792 47.680 9.410 1.00 18.14 187 GLY A C 1
ATOM 1265 O O . GLY A 1 187 ? 38.443 48.734 8.899 1.00 19.05 187 GLY A O 1
ATOM 1266 N N . GLY A 1 188 ? 37.943 46.925 10.101 1.00 17.99 188 GLY A N 1
ATOM 1267 C CA . GLY A 1 188 ? 36.587 47.355 10.365 1.00 17.42 188 GLY A CA 1
ATOM 1268 C C . GLY A 1 188 ? 35.593 46.888 9.314 1.00 17.72 188 GLY A C 1
ATOM 1269 O O . GLY A 1 188 ? 34.409 47.234 9.385 1.00 17.78 188 GLY A O 1
ATOM 1270 N N . GLN A 1 189 ? 36.041 46.089 8.343 1.00 17.17 189 GLN A N 1
ATOM 1271 C CA . GLN A 1 189 ? 35.103 45.587 7.316 1.00 17.21 189 GLN A CA 1
ATOM 1272 C C . GLN A 1 189 ? 34.152 44.546 7.947 1.00 15.95 189 GLN A C 1
ATOM 1273 O O . GLN A 1 189 ? 33.060 44.308 7.445 1.00 14.94 189 GLN A O 1
ATOM 1279 N N . ILE A 1 190 ? 34.583 43.946 9.064 1.00 15.14 190 ILE A N 1
ATOM 1280 C CA . ILE A 1 190 ? 33.706 43.127 9.937 1.00 13.97 190 ILE A CA 1
ATOM 1281 C C . ILE A 1 190 ? 33.972 43.712 11.330 1.00 13.93 190 ILE A C 1
ATOM 1282 O O . ILE A 1 190 ? 35.079 44.159 11.597 1.00 13.61 190 ILE A O 1
ATOM 1287 N N . GLU A 1 191 ? 32.957 43.747 12.188 1.00 13.90 191 GLU A N 1
ATOM 1288 C CA . GLU A 1 191 ? 33.093 44.333 13.528 1.00 14.44 191 GLU A CA 1
ATOM 1289 C C . GLU A 1 191 ? 33.653 43.278 14.525 1.00 14.12 191 GLU A C 1
ATOM 1290 O O . GLU A 1 191 ? 34.408 43.602 15.445 1.00 13.96 191 GLU A O 1
ATOM 1296 N N . LEU A 1 192 ? 33.277 42.015 14.302 1.00 13.44 192 LEU A N 1
ATOM 1297 C CA . LEU A 1 192 ? 33.603 40.892 15.174 1.00 12.08 192 LEU A CA 1
ATOM 1298 C C . LEU A 1 192 ? 34.446 39.872 14.413 1.00 11.84 192 LEU A C 1
ATOM 1299 O O . LEU A 1 192 ? 34.386 39.781 13.171 1.00 11.78 192 LEU A O 1
ATOM 1304 N N . ILE A 1 193 ? 35.221 39.103 15.166 1.00 11.33 193 ILE A N 1
ATOM 1305 C CA . ILE A 1 193 ? 35.905 37.947 14.624 1.00 11.15 193 ILE A CA 1
ATOM 1306 C C . ILE A 1 193 ? 35.847 36.846 15.641 1.00 11.86 193 ILE A C 1
ATOM 1307 O O . ILE A 1 193 ? 36.026 37.082 16.835 1.00 12.67 193 ILE A O 1
ATOM 1312 N N . PHE A 1 194 ? 35.545 35.638 15.172 1.00 11.74 194 PHE A N 1
ATOM 1313 C CA . PHE A 1 194 ? 35.752 34.443 15.982 1.00 10.55 194 PHE A CA 1
ATOM 1314 C C . PHE A 1 194 ? 37.024 33.810 15.476 1.00 11.18 194 PHE A C 1
ATOM 1315 O O . PHE A 1 194 ? 37.119 33.487 14.295 1.00 11.64 194 PHE A O 1
ATOM 1323 N N . ASP A 1 195 ? 38.023 33.684 16.347 1.00 11.32 195 ASP A N 1
ATOM 1324 C CA . ASP A 1 195 ? 39.305 33.152 15.944 1.00 11.26 195 ASP A CA 1
ATOM 1325 C C . ASP A 1 195 ? 39.897 32.156 16.942 1.00 11.71 195 ASP A C 1
ATOM 1326 O O . ASP A 1 195 ? 39.412 32.006 18.085 1.00 10.95 195 ASP A O 1
ATOM 1331 N N . ASN A 1 196 ? 40.927 31.454 16.459 1.00 11.84 196 ASN A N 1
ATOM 1332 C CA . ASN A 1 196 ? 41.836 30.718 17.293 1.00 11.81 196 ASN A CA 1
ATOM 1333 C C . ASN A 1 196 ? 42.813 31.782 17.699 1.00 11.78 196 ASN A C 1
ATOM 1334 O O . ASN A 1 196 ? 43.209 32.617 16.893 1.00 12.45 196 ASN A O 1
ATOM 1339 N N . LEU A 1 197 ? 43.206 31.757 18.963 1.00 11.84 197 LEU A N 1
ATOM 1340 C CA . LEU A 1 197 ? 43.939 32.873 19.566 1.00 10.95 197 LEU A CA 1
ATOM 1341 C C . LEU A 1 197 ? 45.265 33.284 18.880 1.00 10.74 197 LEU A C 1
ATOM 1342 O O . LEU A 1 197 ? 45.469 34.471 18.656 1.00 11.78 197 LEU A O 1
ATOM 1347 N N . PRO A 1 198 ? 46.160 32.329 18.534 1.00 10.13 198 PRO A N 1
ATOM 1348 C CA . PRO A 1 198 ? 47.450 32.738 17.943 1.00 9.96 198 PRO A CA 1
ATOM 1349 C C . PRO A 1 198 ? 47.465 33.781 16.801 1.00 10.68 198 PRO A C 1
ATOM 1350 O O . PRO A 1 198 ? 48.391 34.598 16.775 1.00 11.13 198 PRO A O 1
ATOM 1354 N N . SER A 1 199 ? 46.514 33.736 15.860 1.00 11.83 199 SER A N 1
ATOM 1355 C CA . SER A 1 199 ? 46.499 34.694 14.730 1.00 13.07 199 SER A CA 1
ATOM 1356 C C . SER A 1 199 ? 45.975 36.079 15.120 1.00 13.91 199 SER A C 1
ATOM 1357 O O . SER A 1 199 ? 46.348 37.092 14.508 1.00 15.16 199 SER A O 1
ATOM 1360 N N . SER A 1 200 ? 45.097 36.123 16.119 1.00 13.93 200 SER A N 1
ATOM 1361 C CA . SER A 1 200 ? 44.586 37.377 16.603 1.00 13.55 200 SER A CA 1
ATOM 1362 C C . SER A 1 200 ? 45.513 37.956 17.661 1.00 13.42 200 SER A C 1
ATOM 1363 O O . SER A 1 200 ? 45.500 39.148 17.885 1.00 12.49 200 SER A O 1
ATOM 1374 N N . PRO A 1 202 ? 48.802 38.886 18.042 1.00 16.80 202 PRO A N 1
ATOM 1375 C CA . PRO A 1 202 ? 49.581 40.121 17.752 1.00 17.39 202 PRO A CA 1
ATOM 1376 C C . PRO A 1 202 ? 48.757 41.402 17.674 1.00 17.66 202 PRO A C 1
ATOM 1377 O O . PRO A 1 202 ? 49.226 42.456 18.134 1.00 17.58 202 PRO A O 1
ATOM 1381 N N . GLN A 1 203 ? 47.560 41.312 17.083 1.00 17.53 203 GLN A N 1
ATOM 1382 C CA . GLN A 1 203 ? 46.685 42.470 16.942 1.00 18.40 203 GLN A CA 1
ATOM 1383 C C . GLN A 1 203 ? 46.060 42.884 18.252 1.00 17.64 203 GLN A C 1
ATOM 1384 O O . GLN A 1 203 ? 45.740 44.048 18.455 1.00 18.35 203 GLN A O 1
ATOM 1390 N N . ILE A 1 204 ? 45.836 41.917 19.123 1.00 17.04 204 ILE A N 1
ATOM 1391 C CA . ILE A 1 204 ? 45.234 42.199 20.397 1.00 17.17 204 ILE A CA 1
ATOM 1392 C C . ILE A 1 204 ? 46.269 42.918 21.249 1.00 17.44 204 ILE A C 1
ATOM 1393 O O . ILE A 1 204 ? 45.958 43.928 21.911 1.00 17.73 204 ILE A O 1
ATOM 1398 N N . GLN A 1 205 ? 47.500 42.390 21.219 1.00 17.19 205 GLN A N 1
ATOM 1399 C CA . GLN A 1 205 ? 48.611 42.971 21.942 1.00 17.07 205 GLN A CA 1
ATOM 1400 C C . GLN A 1 205 ? 48.828 44.421 21.541 1.00 16.75 205 GLN A C 1
ATOM 1401 O O . GLN A 1 205 ? 49.064 45.267 22.425 1.00 16.76 205 GLN A O 1
ATOM 1407 N N . ALA A 1 206 ? 48.743 44.693 20.230 1.00 15.93 206 ALA A N 1
ATOM 1408 C CA . ALA A 1 206 ? 48.970 46.016 19.655 1.00 16.01 206 ALA A CA 1
ATOM 1409 C C . ALA A 1 206 ? 47.778 46.934 19.804 1.00 16.64 206 ALA A C 1
ATOM 1410 O O . ALA A 1 206 ? 47.878 48.105 19.424 1.00 18.13 206 ALA A O 1
ATOM 1412 N N . GLY A 1 207 ? 46.656 46.410 20.309 1.00 16.11 207 GLY A N 1
ATOM 1413 C CA . GLY A 1 207 ? 45.462 47.195 20.540 1.00 15.97 207 GLY A CA 1
ATOM 1414 C C . GLY A 1 207 ? 44.622 47.382 19.293 1.00 16.60 207 GLY A C 1
ATOM 1415 O O . GLY A 1 207 ? 43.712 48.241 19.291 1.00 16.46 207 GLY A O 1
ATOM 1416 N N . LYS A 1 208 ? 44.904 46.594 18.237 1.00 16.47 208 LYS A N 1
ATOM 1417 C CA . LYS A 1 208 ? 44.141 46.697 16.960 1.00 16.54 208 LYS A CA 1
ATOM 1418 C C . LYS A 1 208 ? 42.858 45.853 16.962 1.00 15.85 208 LYS A C 1
ATOM 1419 O O . LYS A 1 208 ? 41.976 46.074 16.119 1.00 15.47 208 LYS A O 1
ATOM 1425 N N . LEU A 1 209 ? 42.801 44.855 17.856 1.00 14.91 209 LEU A N 1
ATOM 1426 C CA . LEU A 1 209 ? 41.558 44.183 18.227 1.00 14.15 209 LEU A CA 1
ATOM 1427 C C . LEU A 1 209 ? 41.449 44.196 19.734 1.00 13.77 209 LEU A C 1
ATOM 1428 O O . LEU A 1 209 ? 42.479 44.259 20.408 1.00 12.07 209 LEU A O 1
ATOM 1433 N N . ARG A 1 210 ? 40.201 44.109 20.236 1.00 13.88 210 ARG A N 1
ATOM 1434 C CA . ARG A 1 210 ? 39.911 43.907 21.660 1.00 14.64 210 ARG A CA 1
ATOM 1435 C C . ARG A 1 210 ? 39.238 42.556 21.851 1.00 13.54 210 ARG A C 1
ATOM 1436 O O . ARG A 1 210 ? 38.175 42.293 21.280 1.00 12.72 210 ARG A O 1
ATOM 1444 N N . ALA A 1 211 ? 39.852 41.712 22.681 1.00 13.09 211 ALA A N 1
ATOM 1445 C CA . ALA A 1 211 ? 39.318 40.391 22.973 1.00 12.46 211 ALA A CA 1
A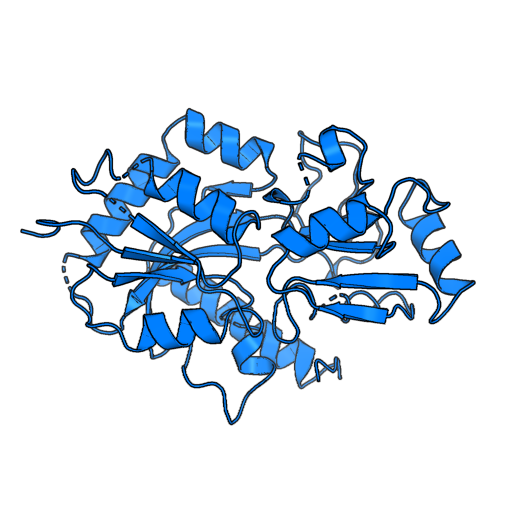TOM 1446 C C . ALA A 1 211 ? 38.227 40.458 24.056 1.00 12.23 211 ALA A C 1
ATOM 1447 O O . ALA A 1 211 ? 38.411 41.092 25.109 1.00 12.34 211 ALA A O 1
ATOM 1457 N N . ALA A 1 213 ? 36.354 37.500 25.171 1.00 9.97 213 ALA A N 1
ATOM 1458 C CA . ALA A 1 213 ? 36.468 36.254 25.941 1.00 9.42 213 ALA A CA 1
ATOM 1459 C C . ALA A 1 213 ? 37.404 35.304 25.205 1.00 9.23 213 ALA A C 1
ATOM 1460 O O . ALA A 1 213 ? 37.580 35.421 24.008 1.00 9.26 213 ALA A O 1
ATOM 1462 N N . ILE A 1 214 ? 38.010 34.371 25.924 1.00 9.85 214 ILE A N 1
ATOM 1463 C CA . ILE A 1 214 ? 38.852 33.330 25.326 1.00 10.07 214 ILE A CA 1
ATOM 1464 C C . ILE A 1 214 ? 38.236 31.994 25.718 1.00 10.47 214 ILE A C 1
ATOM 1465 O O . ILE A 1 214 ? 37.565 31.907 26.767 1.00 10.28 214 ILE A O 1
ATOM 1470 N N . ALA A 1 215 ? 38.411 30.982 24.870 1.00 10.41 215 ALA A N 1
ATOM 1471 C CA . ALA A 1 215 ? 38.017 29.613 25.243 1.00 11.27 215 ALA A CA 1
ATOM 1472 C C . ALA A 1 215 ? 39.251 28.818 25.759 1.00 11.58 215 ALA A C 1
ATOM 1473 O O . ALA A 1 215 ? 40.148 28.473 25.017 1.00 11.89 215 ALA A O 1
ATOM 1475 N N . TRP A 1 216 ? 39.294 28.595 27.059 1.00 12.43 216 TRP A N 1
ATOM 1476 C CA . TRP A 1 216 ? 40.489 28.107 27.737 1.00 12.80 216 TRP A CA 1
ATOM 1477 C C . TRP A 1 216 ? 40.088 27.792 29.179 1.00 13.07 216 TRP A C 1
ATOM 1478 O O . TRP A 1 216 ? 39.092 28.331 29.681 1.00 13.00 216 TRP A O 1
ATOM 1489 N N . PRO A 1 217 ? 40.816 26.875 29.839 1.00 13.59 217 PRO A N 1
ATOM 1490 C CA . PRO A 1 217 ? 40.468 26.616 31.247 1.00 14.17 217 PRO A CA 1
ATOM 1491 C C . PRO A 1 217 ? 40.652 27.804 32.171 1.00 13.31 217 PRO A C 1
ATOM 1492 O O . PRO A 1 217 ? 39.936 27.934 33.127 1.00 14.60 217 PRO A O 1
ATOM 1496 N N . THR A 1 218 ? 41.603 28.664 31.897 1.00 13.08 218 THR A N 1
ATOM 1497 C CA . THR A 1 218 ? 41.838 29.788 32.751 1.00 13.78 218 THR A CA 1
ATOM 1498 C C . THR A 1 218 ? 42.139 31.001 31.881 1.00 13.19 218 THR A C 1
ATOM 1499 O O . THR A 1 218 ? 42.279 30.868 30.653 1.00 12.93 218 THR A O 1
ATOM 1503 N N . ARG A 1 219 ? 42.226 32.166 32.526 1.00 12.30 219 ARG A N 1
ATOM 1504 C CA . ARG A 1 219 ? 42.888 33.329 31.942 1.00 11.50 219 ARG A CA 1
ATOM 1505 C C . ARG A 1 219 ? 44.336 33.033 31.546 1.00 11.89 219 ARG A C 1
ATOM 1506 O O . ARG A 1 219 ? 45.036 32.229 32.187 1.00 12.25 219 ARG A O 1
ATOM 1514 N N . ILE A 1 220 ? 44.785 33.737 30.521 1.00 12.15 220 ILE A N 1
ATOM 1515 C CA . ILE A 1 220 ? 46.087 33.558 29.932 1.00 12.81 220 ILE A CA 1
ATOM 1516 C C . ILE A 1 220 ? 46.994 34.787 30.231 1.00 13.97 220 ILE A C 1
ATOM 1517 O O . ILE A 1 220 ? 46.606 35.898 30.014 1.00 13.02 220 ILE A O 1
ATOM 1522 N N . ASP A 1 221 ? 48.216 34.538 30.712 1.00 15.72 221 ASP A N 1
ATOM 1523 C CA . ASP A 1 221 ? 49.147 35.572 31.151 1.00 16.89 221 ASP A CA 1
ATOM 1524 C C . ASP A 1 221 ? 49.428 36.673 30.147 1.00 17.07 221 ASP A C 1
ATOM 1525 O O . ASP A 1 221 ? 49.651 37.833 30.541 1.00 18.75 221 ASP A O 1
ATOM 1530 N N . ALA A 1 222 ? 49.443 36.314 28.871 1.00 15.99 222 ALA A N 1
ATOM 1531 C CA . ALA A 1 222 ? 49.637 37.264 27.787 1.00 14.91 222 ALA A CA 1
ATOM 1532 C C . ALA A 1 222 ? 48.570 38.305 27.817 1.00 14.36 222 ALA A C 1
ATOM 1533 O O . ALA A 1 222 ? 48.823 39.456 27.448 1.00 15.32 222 ALA A O 1
ATOM 1535 N N . ILE A 1 223 ? 47.350 37.905 28.192 1.00 13.13 223 ILE A N 1
ATOM 1536 C CA . ILE A 1 223 ? 46.186 38.803 28.134 1.00 12.06 223 ILE A CA 1
ATOM 1537 C C . ILE A 1 223 ? 45.288 38.550 29.356 1.00 11.76 223 ILE A C 1
ATOM 1538 O O . ILE A 1 223 ? 44.103 38.193 29.245 1.00 11.04 223 ILE A O 1
ATOM 1543 N N . LYS A 1 224 ? 45.877 38.787 30.524 1.00 11.18 224 LYS A N 1
ATOM 1544 C CA . LYS A 1 224 ? 45.348 38.347 31.813 1.00 11.40 224 LYS A CA 1
ATOM 1545 C C . LYS A 1 224 ? 43.952 38.858 32.141 1.00 11.01 224 LYS A C 1
ATOM 1546 O O . LYS A 1 224 ? 43.159 38.155 32.767 1.00 11.92 224 LYS A O 1
ATOM 1552 N N . ASP A 1 225 ? 43.637 40.055 31.670 1.00 10.64 225 ASP A N 1
ATOM 1553 C CA . ASP A 1 225 ? 42.346 40.674 31.912 1.00 10.77 225 ASP A CA 1
ATOM 1554 C C . ASP A 1 225 ? 41.166 40.218 31.071 1.00 10.47 225 ASP A C 1
ATOM 1555 O O . ASP A 1 225 ? 40.067 40.584 31.361 1.00 10.61 225 ASP A O 1
ATOM 1560 N N . VAL A 1 226 ? 41.413 39.413 30.030 1.00 10.63 226 VAL A N 1
ATOM 1561 C CA . VAL A 1 226 ? 40.359 38.817 29.212 1.00 9.69 226 VAL A CA 1
ATOM 1562 C C . VAL A 1 226 ? 39.804 37.598 29.937 1.00 10.24 226 VAL A C 1
ATOM 1563 O O . VAL A 1 226 ? 40.542 36.665 30.262 1.00 10.58 226 VAL A O 1
ATOM 1567 N N . PRO A 1 227 ? 38.489 37.601 30.220 1.00 10.57 227 PRO A N 1
ATOM 1568 C CA . PRO A 1 227 ? 37.925 36.428 30.904 1.00 11.01 227 PRO A CA 1
ATOM 1569 C C . PRO A 1 227 ? 37.751 35.232 29.975 1.00 11.07 227 PRO A C 1
ATOM 1570 O O . PRO A 1 227 ? 37.637 35.406 28.776 1.00 11.15 227 PRO A O 1
ATOM 1574 N N . THR A 1 228 ? 37.655 34.038 30.548 1.00 11.42 228 THR A N 1
ATOM 1575 C CA . THR A 1 228 ? 37.220 32.875 29.785 1.00 11.64 228 THR A CA 1
ATOM 1576 C C . THR A 1 228 ? 35.704 32.933 29.581 1.00 11.71 228 THR A C 1
ATOM 1577 O O . THR A 1 228 ? 35.006 33.769 30.220 1.00 11.65 228 THR A O 1
ATOM 1581 N N . PHE A 1 229 ? 35.195 32.046 28.712 1.00 10.81 229 PHE A N 1
ATOM 1582 C CA . PHE A 1 229 ? 33.770 31.956 28.477 1.00 11.22 229 PHE A CA 1
ATOM 1583 C C . PHE A 1 229 ? 33.034 31.456 29.703 1.00 11.74 229 PHE A C 1
ATOM 1584 O O . PHE A 1 229 ? 31.843 31.756 29.870 1.00 12.19 229 PHE A O 1
ATOM 1592 N N . ALA A 1 230 ? 33.730 30.665 30.532 1.00 11.97 230 ALA A N 1
ATOM 1593 C CA . ALA A 1 230 ? 33.204 30.215 31.816 1.00 13.29 230 ALA A CA 1
ATOM 1594 C C . ALA A 1 230 ? 33.104 31.397 32.815 1.00 14.40 230 ALA A C 1
ATOM 1595 O O . ALA A 1 230 ? 32.086 31.571 33.512 1.00 15.14 230 ALA A O 1
ATOM 1597 N N . ASP A 1 231 ? 34.135 32.241 32.850 1.00 15.34 231 ASP A N 1
ATOM 1598 C CA . ASP A 1 231 ? 34.040 33.497 33.611 1.00 15.84 231 ASP A CA 1
ATOM 1599 C C . ASP A 1 231 ? 32.877 34.367 33.124 1.00 16.21 231 ASP A C 1
ATOM 1600 O O . ASP A 1 231 ? 32.174 34.924 33.949 1.00 16.39 231 ASP A O 1
ATOM 1605 N N . ALA A 1 232 ? 32.691 34.488 31.793 1.00 15.63 232 ALA A N 1
ATOM 1606 C CA . ALA A 1 232 ? 31.586 35.282 31.214 1.00 14.84 232 ALA A CA 1
ATOM 1607 C C . ALA A 1 232 ? 30.189 34.719 31.492 1.00 14.91 232 ALA A C 1
ATOM 1608 O O . ALA A 1 232 ? 29.174 35.391 31.243 1.00 15.08 232 ALA A O 1
ATOM 1610 N N . GLY A 1 233 ? 30.140 33.490 31.983 1.00 15.06 233 GLY A N 1
ATOM 1611 C CA . GLY A 1 233 ? 28.873 32.827 32.363 1.00 14.70 233 GLY A CA 1
ATOM 1612 C C . GLY A 1 233 ? 28.299 31.945 31.272 1.00 14.58 233 GLY A C 1
ATOM 1613 O O . GLY A 1 233 ? 27.140 31.602 31.322 1.00 14.59 233 GLY A O 1
ATOM 1614 N N . PHE A 1 234 ? 29.133 31.594 30.288 1.00 14.61 234 PHE A N 1
ATOM 1615 C CA . PHE A 1 234 ? 28.785 30.660 29.221 1.00 15.48 234 PHE A CA 1
ATOM 1616 C C . PHE A 1 234 ? 29.754 29.499 29.110 1.00 16.15 234 PHE A C 1
ATOM 1617 O O . PHE A 1 234 ? 30.426 29.395 28.103 1.00 16.37 234 PHE A O 1
ATOM 1625 N N . PRO A 1 235 ? 29.819 28.613 30.149 1.00 16.93 235 PRO A N 1
ATOM 1626 C CA . PRO A 1 235 ? 30.778 27.511 30.125 1.00 17.49 235 PRO A CA 1
ATOM 1627 C C . PRO A 1 235 ? 30.645 26.527 28.936 1.00 17.84 235 PRO A C 1
ATOM 1628 O O . PRO A 1 235 ? 31.620 25.879 28.582 1.00 18.39 235 PRO A O 1
ATOM 1632 N N . VAL A 1 236 ? 29.480 26.423 28.313 1.00 18.82 236 VAL A N 1
ATOM 1633 C CA . VAL A 1 236 ? 29.309 25.547 27.127 1.00 18.93 236 VAL A CA 1
ATOM 1634 C C . VAL A 1 236 ? 30.198 26.034 25.997 1.00 17.96 236 VAL A C 1
ATOM 1635 O O . VAL A 1 236 ? 30.612 25.248 25.148 1.00 18.87 236 VAL A O 1
ATOM 1639 N N . LEU A 1 237 ? 30.498 27.331 26.005 1.00 16.60 237 LEU A N 1
ATOM 1640 C CA . LEU A 1 237 ? 31.290 27.931 24.935 1.00 15.43 237 LEU A CA 1
ATOM 1641 C C . LEU A 1 237 ? 32.793 27.832 25.194 1.00 15.03 237 LEU A C 1
ATOM 1642 O O . LEU A 1 237 ? 33.584 28.141 24.335 1.00 15.09 237 LEU A O 1
ATOM 1647 N N . ASN A 1 238 ? 33.180 27.359 26.375 1.00 14.73 238 ASN A N 1
ATOM 1648 C CA . ASN A 1 238 ? 34.570 27.376 26.777 1.00 15.32 238 ASN A CA 1
ATOM 1649 C C . ASN A 1 238 ? 35.384 26.174 26.273 1.00 15.26 238 ASN A C 1
ATOM 1650 O O . ASN A 1 238 ? 36.088 25.520 27.042 1.00 15.46 238 ASN A O 1
ATOM 1655 N N . GLN A 1 239 ? 35.305 25.925 24.963 1.00 15.39 239 GLN A N 1
ATOM 1656 C CA . GLN A 1 239 ? 35.969 24.793 24.287 1.00 15.26 239 GLN A CA 1
ATOM 1657 C C . GLN A 1 239 ? 37.188 25.225 23.453 1.00 13.92 239 GLN A C 1
ATOM 1658 O O . GLN A 1 239 ? 37.064 25.924 22.455 1.00 14.66 239 GLN A O 1
ATOM 1664 N N . PRO A 1 240 ? 38.386 24.835 23.876 1.00 12.97 240 PRO A N 1
ATOM 1665 C CA . PRO A 1 240 ? 39.521 25.107 22.998 1.00 11.99 240 PRO A CA 1
ATOM 1666 C C . PRO A 1 240 ? 39.619 24.140 21.816 1.00 11.36 240 PRO A C 1
ATOM 1667 O O . PRO A 1 240 ? 38.821 23.194 21.680 1.00 10.46 240 PRO A O 1
ATOM 1671 N N . VAL A 1 241 ? 40.609 24.401 20.975 1.00 11.21 241 VAL A N 1
ATOM 1672 C CA . VAL A 1 241 ? 40.944 23.544 19.839 1.00 10.05 241 VAL A CA 1
ATOM 1673 C C . VAL A 1 241 ? 42.381 22.985 20.022 1.00 10.75 241 VAL A C 1
ATOM 1674 O O . VAL A 1 241 ? 42.937 23.003 21.148 1.00 10.67 241 VAL A O 1
ATOM 1678 N N . TRP A 1 242 ? 42.961 22.481 18.935 1.00 10.50 242 TRP A N 1
ATOM 1679 C CA . TRP A 1 242 ? 44.304 21.914 18.933 1.00 11.47 242 TRP A CA 1
ATOM 1680 C C . TRP A 1 242 ? 44.805 21.812 17.500 1.00 12.48 242 TRP A C 1
ATOM 1681 O O . TRP A 1 242 ? 44.017 21.928 16.544 1.00 13.42 242 TRP A O 1
ATOM 1692 N N . TYR A 1 243 ? 46.120 21.647 17.384 1.00 12.60 243 TYR A N 1
ATOM 1693 C CA . TYR A 1 243 ? 46.819 21.464 16.120 1.00 13.40 243 TYR A CA 1
ATOM 1694 C C . TYR A 1 243 ? 47.760 20.270 16.220 1.00 13.35 243 TYR A C 1
ATOM 1695 O O . TYR A 1 243 ? 48.493 20.149 17.179 1.00 13.43 243 TYR A O 1
ATOM 1704 N N . GLY A 1 244 ? 47.742 19.396 15.222 1.00 13.44 244 GLY A N 1
ATOM 1705 C CA . GLY A 1 244 ? 48.600 18.226 15.258 1.00 13.24 244 GLY A CA 1
ATOM 1706 C C . GLY A 1 244 ? 49.055 17.747 13.895 1.00 13.08 244 GLY A C 1
ATOM 1707 O O . GLY A 1 244 ? 48.766 18.369 12.869 1.00 13.81 244 GLY A O 1
ATOM 1708 N N . LEU A 1 245 ? 49.757 16.615 13.893 1.00 12.39 245 LEU A N 1
ATOM 1709 C CA . LEU A 1 245 ? 50.405 16.133 12.707 1.00 11.24 245 LEU A CA 1
ATOM 1710 C C . LEU A 1 245 ? 49.744 14.825 12.267 1.00 11.32 245 LEU A C 1
ATOM 1711 O O . LEU A 1 245 ? 49.480 13.959 13.074 1.00 11.08 245 LEU A O 1
ATOM 1716 N N . LEU A 1 246 ? 49.479 14.724 10.969 1.00 11.85 246 LEU A N 1
ATOM 1717 C CA . LEU A 1 246 ? 48.782 13.583 10.370 1.00 11.86 246 LEU A CA 1
ATOM 1718 C C . LEU A 1 246 ? 49.622 13.050 9.246 1.00 11.83 246 LEU A C 1
ATOM 1719 O O . LEU A 1 246 ? 50.280 13.810 8.511 1.00 11.90 246 LEU A O 1
ATOM 1724 N N . ALA A 1 247 ? 49.599 11.738 9.113 1.00 11.78 247 ALA A N 1
ATOM 1725 C CA . ALA A 1 247 ? 50.080 11.065 7.907 1.00 12.29 247 ALA A CA 1
ATOM 1726 C C . ALA A 1 247 ? 48.906 10.291 7.255 1.00 12.80 247 ALA A C 1
ATOM 1727 O O . ALA A 1 247 ? 47.881 9.982 7.925 1.00 10.89 247 ALA A O 1
ATOM 1729 N N . PRO A 1 248 ? 49.053 9.959 5.953 1.00 13.77 248 PRO A N 1
ATOM 1730 C CA . PRO A 1 248 ? 48.010 9.121 5.357 1.00 14.58 248 PRO A CA 1
ATOM 1731 C C . PRO A 1 248 ? 47.896 7.786 6.080 1.00 15.24 248 PRO A C 1
ATOM 1732 O O . PRO A 1 248 ? 48.881 7.265 6.649 1.00 15.05 248 PRO A O 1
ATOM 1736 N N . LYS A 1 249 ? 46.696 7.243 6.087 1.00 16.91 249 LYS A N 1
ATOM 1737 C CA . LYS A 1 249 ? 46.485 5.885 6.618 1.00 18.85 249 LYS A CA 1
ATOM 1738 C C . LYS A 1 249 ? 47.447 4.872 5.925 1.00 18.80 249 LYS A C 1
ATOM 1739 O O . LYS A 1 249 ? 47.605 4.861 4.700 1.00 17.97 249 LYS A O 1
ATOM 1745 N N . GLY A 1 250 ? 48.115 4.044 6.721 1.00 19.61 250 GLY A N 1
ATOM 1746 C CA . GLY A 1 250 ? 49.006 3.027 6.159 1.00 19.07 250 GLY A CA 1
ATOM 1747 C C . GLY A 1 250 ? 50.465 3.415 6.199 1.00 18.68 250 GLY A C 1
ATOM 1748 O O . GLY A 1 250 ? 51.325 2.583 5.914 1.00 18.77 250 GLY A O 1
ATOM 1749 N N . THR A 1 251 ? 50.752 4.665 6.564 1.00 18.15 251 THR A N 1
ATOM 1750 C CA . THR A 1 251 ? 52.132 5.1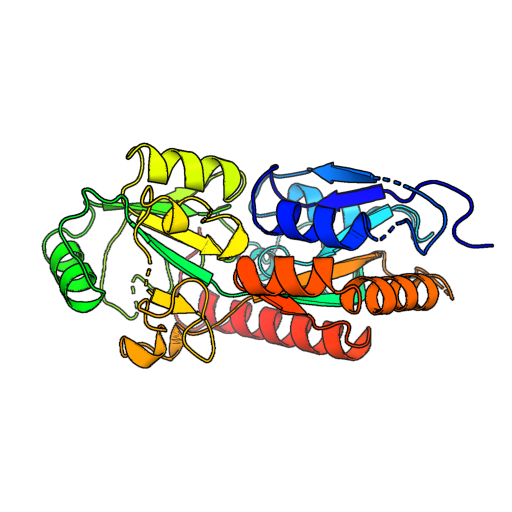14 6.738 1.00 17.61 251 THR A CA 1
ATOM 1751 C C . THR A 1 251 ? 52.747 4.247 7.853 1.00 17.53 251 THR A C 1
ATOM 1752 O O . THR A 1 251 ? 52.122 4.027 8.907 1.00 17.47 251 THR A O 1
ATOM 1756 N N . PRO A 1 252 ? 53.929 3.665 7.587 1.00 17.46 252 PRO A N 1
ATOM 1757 C CA . PRO A 1 252 ? 54.567 2.729 8.540 1.00 16.79 252 PRO A CA 1
ATOM 1758 C C . PRO A 1 252 ? 54.784 3.359 9.919 1.00 16.91 252 PRO A C 1
ATOM 1759 O O . PRO A 1 252 ? 55.014 4.587 10.032 1.00 17.36 252 PRO A O 1
ATOM 1771 N N . ASP A 1 254 ? 57.281 2.989 11.868 1.00 16.84 254 ASP A N 1
ATOM 1772 C CA . ASP A 1 254 ? 58.638 3.535 11.863 1.00 17.58 254 ASP A CA 1
ATOM 1773 C C . ASP A 1 254 ? 58.626 5.029 11.588 1.00 17.16 254 ASP A C 1
ATOM 1774 O O . ASP A 1 254 ? 59.256 5.791 12.309 1.00 17.76 254 ASP A O 1
ATOM 1779 N N . VAL A 1 255 ? 57.902 5.415 10.539 1.00 16.97 255 VAL A N 1
ATOM 1780 C CA . VAL A 1 255 ? 57.765 6.797 10.111 1.00 16.75 255 VAL A CA 1
ATOM 1781 C C . VAL A 1 255 ? 57.065 7.649 11.186 1.00 16.78 255 VAL A C 1
ATOM 1782 O O . VAL A 1 255 ? 57.590 8.684 11.580 1.00 16.45 255 VAL A O 1
ATOM 1786 N N . VAL A 1 256 ? 55.899 7.173 11.641 1.00 16.78 256 VAL A N 1
ATOM 1787 C CA . VAL A 1 256 ? 55.105 7.754 12.733 1.00 16.77 256 VAL A CA 1
ATOM 1788 C C . VAL A 1 256 ? 55.936 8.018 13.995 1.00 17.29 256 VAL A C 1
ATOM 1789 O O . VAL A 1 256 ? 55.936 9.122 14.525 1.00 17.32 256 VAL A O 1
ATOM 1793 N N . ASN A 1 257 ? 56.660 7.008 14.458 1.00 17.63 257 ASN A N 1
ATOM 1794 C CA . ASN A 1 257 ? 57.483 7.163 15.664 1.00 17.18 257 ASN A CA 1
ATOM 1795 C C . ASN A 1 257 ? 58.683 8.053 15.439 1.00 16.70 257 ASN A C 1
ATOM 1796 O O . ASN A 1 257 ? 59.123 8.715 16.342 1.00 16.92 257 ASN A O 1
ATOM 1801 N N . LYS A 1 258 ? 59.243 8.044 14.247 1.00 16.79 258 LYS A N 1
ATOM 1802 C CA . LYS A 1 258 ? 60.328 8.960 13.978 1.00 17.32 258 LYS A CA 1
ATOM 1803 C C . LYS A 1 258 ? 59.865 10.406 14.064 1.00 15.86 258 LYS A C 1
ATOM 1804 O O . LYS A 1 258 ? 60.500 11.207 14.715 1.00 15.43 258 LYS A O 1
ATOM 1810 N N . LEU A 1 259 ? 58.755 10.705 13.393 1.00 15.23 259 LEU A N 1
ATOM 1811 C CA . LEU A 1 259 ? 58.143 12.034 13.374 1.00 14.70 259 LEU A CA 1
ATOM 1812 C C . LEU A 1 259 ? 57.693 12.491 14.755 1.00 14.45 259 LEU A C 1
ATOM 1813 O O . LEU A 1 259 ? 57.878 13.641 15.111 1.00 13.97 259 LEU A O 1
ATOM 1818 N N . ARG A 1 260 ? 57.087 11.591 15.515 1.00 14.77 260 ARG A N 1
ATOM 1819 C CA . ARG A 1 260 ? 56.595 11.914 16.830 1.00 16.00 260 ARG A CA 1
ATOM 1820 C C . ARG A 1 260 ? 57.750 12.251 17.751 1.00 16.79 260 ARG A C 1
ATOM 1821 O O . ARG A 1 260 ? 57.677 13.217 18.529 1.00 17.21 260 ARG A O 1
ATOM 1829 N N . ASP A 1 261 ? 58.815 11.467 17.659 1.00 16.82 261 ASP A N 1
ATOM 1830 C CA . ASP A 1 261 ? 60.012 11.758 18.431 1.00 17.67 261 ASP A CA 1
ATOM 1831 C C . ASP A 1 261 ? 60.587 13.146 18.165 1.00 17.72 261 ASP A C 1
ATOM 1832 O O . ASP A 1 261 ? 61.002 13.855 19.108 1.00 17.59 261 ASP A O 1
ATOM 1837 N N . ALA A 1 262 ? 60.633 13.517 16.883 1.00 17.21 262 ALA A N 1
ATOM 1838 C CA . ALA A 1 262 ? 61.103 14.836 16.507 1.00 17.26 262 ALA A CA 1
ATOM 1839 C C . ALA A 1 262 ? 60.165 15.941 16.992 1.00 17.24 262 ALA A C 1
ATOM 1840 O O . ALA A 1 262 ? 60.641 17.045 17.281 1.00 17.83 262 ALA A O 1
ATOM 1842 N N . ALA A 1 263 ? 58.854 15.659 17.021 1.00 16.62 263 ALA A N 1
ATOM 1843 C CA . ALA A 1 263 ? 57.838 16.584 17.563 1.00 16.93 263 ALA A CA 1
ATOM 1844 C C . ALA A 1 263 ? 58.081 16.800 19.052 1.00 17.16 263 ALA A C 1
ATOM 1845 O O . ALA A 1 263 ? 58.102 17.950 19.531 1.00 16.94 263 ALA A O 1
ATOM 1847 N N . VAL A 1 264 ? 58.303 15.692 19.764 1.00 17.72 264 VAL A N 1
ATOM 1848 C CA . VAL A 1 264 ? 58.565 15.721 21.198 1.00 18.90 264 VAL A CA 1
ATOM 1849 C C . VAL A 1 264 ? 59.848 16.526 21.483 1.00 19.24 264 VAL A C 1
ATOM 1850 O O . VAL A 1 264 ? 59.863 17.367 22.390 1.00 20.52 264 VAL A O 1
ATOM 1854 N N . VAL A 1 265 ? 60.888 16.339 20.690 1.00 18.48 265 VAL A N 1
ATOM 1855 C CA . VAL A 1 265 ? 62.087 17.146 20.882 1.00 17.90 265 VAL A CA 1
ATOM 1856 C C . VAL A 1 265 ? 61.795 18.626 20.661 1.00 18.19 265 VAL A C 1
ATOM 1857 O O . VAL A 1 265 ? 62.198 19.474 21.478 1.00 18.09 265 VAL A O 1
ATOM 1861 N N . ALA A 1 266 ? 61.111 18.929 19.549 1.00 18.04 266 ALA A N 1
ATOM 1862 C CA . ALA A 1 266 ? 60.786 20.309 19.164 1.00 18.03 266 ALA A CA 1
ATOM 1863 C C . ALA A 1 266 ? 59.969 21.059 20.219 1.00 18.11 266 ALA A C 1
ATOM 1864 O O . ALA A 1 266 ? 60.230 22.246 20.496 1.00 18.61 266 ALA A O 1
ATOM 1866 N N . LEU A 1 267 ? 58.989 20.358 20.792 1.00 18.00 267 LEU A N 1
ATOM 1867 C CA . LEU A 1 267 ? 58.107 20.878 21.852 1.00 18.52 267 LEU A CA 1
ATOM 1868 C C . LEU A 1 267 ? 58.742 21.035 23.244 1.00 19.80 267 LEU A C 1
ATOM 1869 O O . LEU A 1 267 ? 58.133 21.652 24.127 1.00 18.91 267 LEU A O 1
ATOM 1874 N N . LYS A 1 268 ? 59.954 20.482 23.420 1.00 21.49 268 LYS A N 1
ATOM 1875 C CA . LYS A 1 268 ? 60.794 20.763 24.579 1.00 23.22 268 LYS A CA 1
ATOM 1876 C C . LYS A 1 268 ? 61.725 21.945 24.319 1.00 23.77 268 LYS A C 1
ATOM 1877 O O . LYS A 1 268 ? 62.445 22.372 25.213 1.00 24.77 268 LYS A O 1
ATOM 1883 N N . ASP A 1 269 ? 61.765 22.459 23.100 1.00 24.07 269 ASP A N 1
ATOM 1884 C CA . ASP A 1 269 ? 62.667 23.564 22.834 1.00 24.87 269 ASP A CA 1
ATOM 1885 C C . ASP A 1 269 ? 62.125 24.844 23.492 1.00 25.25 269 ASP A C 1
ATOM 1886 O O . ASP A 1 269 ? 60.950 25.203 23.281 1.00 24.48 269 ASP A O 1
ATOM 1891 N N . PRO A 1 270 ? 62.983 25.529 24.301 1.00 26.08 270 PRO A N 1
ATOM 1892 C CA . PRO A 1 270 ? 62.477 26.615 25.158 1.00 26.29 270 PRO A CA 1
ATOM 1893 C C . PRO A 1 270 ? 61.895 27.775 24.358 1.00 25.99 270 PRO A C 1
ATOM 1894 O O . PRO A 1 270 ? 60.982 28.432 24.837 1.00 26.55 270 PRO A O 1
ATOM 1898 N N . LYS A 1 271 ? 62.422 28.009 23.160 1.00 25.46 271 LYS A N 1
ATOM 1899 C CA . LYS A 1 271 ? 61.901 29.028 22.259 1.00 25.28 271 LYS A CA 1
ATOM 1900 C C . LYS A 1 271 ? 60.513 28.659 21.689 1.00 23.64 271 LYS A C 1
ATOM 1901 O O . LYS A 1 271 ? 59.673 29.544 21.460 1.00 22.81 271 LYS A O 1
ATOM 1907 N N . VAL A 1 272 ? 60.277 27.361 21.492 1.00 22.03 272 VAL A N 1
ATOM 1908 C CA . VAL A 1 272 ? 58.979 26.871 20.996 1.00 20.98 272 VAL A CA 1
ATOM 1909 C C . VAL A 1 272 ? 57.955 26.916 22.129 1.00 20.31 272 VAL A C 1
ATOM 1910 O O . VAL A 1 272 ? 56.852 27.381 21.919 1.00 19.45 272 VAL A O 1
ATOM 1914 N N . ILE A 1 273 ? 58.348 26.451 23.321 1.00 19.97 273 ILE A N 1
ATOM 1915 C CA . ILE A 1 273 ? 57.547 26.617 24.525 1.00 19.91 273 ILE A CA 1
ATOM 1916 C C . ILE A 1 273 ? 57.091 28.081 24.727 1.00 20.52 273 ILE A C 1
ATOM 1917 O O . ILE A 1 273 ? 55.894 28.321 24.893 1.00 20.76 273 ILE A O 1
ATOM 1922 N N . LYS A 1 274 ? 58.025 29.036 24.675 1.00 20.39 274 LYS A N 1
ATOM 1923 C CA . LYS A 1 274 ? 57.713 30.478 24.804 1.00 21.13 274 LYS A CA 1
ATOM 1924 C C . LYS A 1 274 ? 56.717 30.985 23.733 1.00 20.70 274 LYS A C 1
ATOM 1925 O O . LYS A 1 274 ? 55.698 31.598 24.044 1.00 21.18 274 LYS A O 1
ATOM 1931 N N . ALA A 1 275 ? 57.029 30.739 22.470 1.00 20.14 275 ALA A N 1
ATOM 1932 C CA . ALA A 1 275 ? 56.143 31.091 21.394 1.00 19.87 275 ALA A CA 1
ATOM 1933 C C . ALA A 1 275 ? 54.713 30.552 21.600 1.00 19.21 275 ALA A C 1
ATOM 1934 O O . ALA A 1 275 ? 53.757 31.301 21.422 1.00 19.42 275 ALA A O 1
ATOM 1936 N N . LEU A 1 276 ? 54.581 29.277 21.980 1.00 18.15 276 LEU A N 1
ATOM 1937 C CA . LEU A 1 276 ? 53.273 28.647 22.253 1.00 17.97 276 LEU A CA 1
ATOM 1938 C C . LEU A 1 276 ? 52.536 29.317 23.402 1.00 18.51 276 LEU A C 1
ATOM 1939 O O . LEU A 1 276 ? 51.343 29.617 23.312 1.00 18.55 276 LEU A O 1
ATOM 1944 N N . ASP A 1 277 ? 53.273 29.534 24.487 1.00 19.05 277 ASP A N 1
ATOM 1945 C CA . ASP A 1 277 ? 52.800 30.284 25.629 1.00 19.65 277 ASP A CA 1
ATOM 1946 C C . ASP A 1 277 ? 52.322 31.691 25.253 1.00 18.53 277 ASP A C 1
ATOM 1947 O O . ASP A 1 277 ? 51.195 32.086 25.609 1.00 18.51 277 ASP A O 1
ATOM 1952 N N . ASP A 1 278 ? 53.159 32.429 24.531 1.00 17.67 278 ASP A N 1
ATOM 1953 C CA . ASP A 1 278 ? 52.838 33.806 24.154 1.00 17.71 278 ASP A CA 1
ATOM 1954 C C . ASP A 1 278 ? 51.649 33.956 23.207 1.00 17.06 278 ASP A C 1
ATOM 1955 O O . ASP A 1 278 ? 50.989 34.998 23.234 1.00 17.24 278 ASP A O 1
ATOM 1960 N N . GLN A 1 279 ? 51.389 32.939 22.385 1.00 15.37 279 GLN A N 1
ATOM 1961 C CA . GLN A 1 279 ? 50.334 33.010 21.371 1.00 14.66 279 GLN A CA 1
ATOM 1962 C C . GLN A 1 279 ? 48.982 32.537 21.895 1.00 14.44 279 GLN A C 1
ATOM 1963 O O . GLN A 1 279 ? 47.968 32.795 21.260 1.00 15.10 279 GLN A O 1
ATOM 1969 N N . GLY A 1 280 ? 48.972 31.824 23.024 1.00 13.71 280 GLY A N 1
ATOM 1970 C CA . GLY A 1 280 ? 47.727 31.338 23.586 1.00 13.18 280 GLY A CA 1
ATOM 1971 C C . GLY A 1 280 ? 47.514 29.849 23.391 1.00 13.05 280 GLY A C 1
ATOM 1972 O O . GLY A 1 280 ? 46.380 29.429 23.261 1.00 12.81 280 GLY A O 1
ATOM 1973 N N . SER A 1 281 ? 48.617 29.083 23.319 1.00 12.66 281 SER A N 1
ATOM 1974 C CA . SER A 1 281 ? 48.625 27.631 23.223 1.00 12.56 281 SER A CA 1
ATOM 1975 C C . SER A 1 281 ? 49.445 26.981 24.355 1.00 12.87 281 SER A C 1
ATOM 1976 O O . SER A 1 281 ? 50.121 27.638 25.141 1.00 12.78 281 SER A O 1
ATOM 1979 N N . ALA A 1 282 ? 49.390 25.665 24.399 1.00 13.07 282 ALA A N 1
ATOM 1980 C CA . ALA A 1 282 ? 50.146 24.896 25.338 1.00 13.04 282 ALA A CA 1
ATOM 1981 C C . ALA A 1 282 ? 50.571 23.614 24.644 1.00 13.85 282 ALA A C 1
ATOM 1982 O O . ALA A 1 282 ? 49.736 22.947 24.018 1.00 13.65 282 ALA A O 1
ATOM 1984 N N . PRO A 1 283 ? 51.864 23.237 24.788 1.00 15.14 283 PRO A N 1
ATOM 1985 C CA . PRO A 1 283 ? 52.357 22.016 24.093 1.00 15.08 283 PRO A CA 1
ATOM 1986 C C . PRO A 1 283 ? 51.629 20.748 24.538 1.00 15.78 283 PRO A C 1
ATOM 1987 O O . PRO A 1 283 ? 51.263 20.625 25.701 1.00 16.25 283 PRO A O 1
ATOM 1991 N N . SER A 1 284 ? 51.422 19.816 23.613 1.00 15.83 284 SER A N 1
ATOM 1992 C CA . SER A 1 284 ? 50.922 18.480 23.944 1.00 15.90 284 SER A CA 1
ATOM 1993 C C . SER A 1 284 ? 52.043 17.409 23.706 1.00 15.87 284 SER A C 1
ATOM 1994 O O . SER A 1 284 ? 52.712 16.991 24.649 1.00 14.86 284 SER A O 1
ATOM 1997 N N . GLY A 1 285 ? 52.279 17.011 22.450 1.00 16.02 285 GLY A N 1
ATOM 1998 C CA . GLY A 1 285 ? 53.287 16.008 22.149 1.00 15.88 285 GLY A CA 1
ATOM 1999 C C . GLY A 1 285 ? 52.878 14.672 22.745 1.00 16.00 285 GLY A C 1
ATOM 2000 O O . GLY A 1 285 ? 53.727 13.915 23.224 1.00 15.98 285 GLY A O 1
ATOM 2001 N N . ASN A 1 286 ? 51.566 14.406 22.710 1.00 16.14 286 ASN A N 1
ATOM 2002 C CA . ASN A 1 286 ? 50.974 13.154 23.178 1.00 15.91 286 ASN A CA 1
ATOM 2003 C C . ASN A 1 286 ? 51.173 12.039 22.135 1.00 16.53 286 ASN A C 1
ATOM 2004 O O . ASN A 1 286 ? 51.781 12.255 21.091 1.00 17.04 286 ASN A O 1
ATOM 2009 N N . THR A 1 287 ? 50.652 10.849 22.408 1.00 17.07 287 THR A N 1
ATOM 2010 C CA . THR A 1 287 ? 50.899 9.702 21.543 1.00 17.12 287 THR A CA 1
ATOM 2011 C C . THR A 1 287 ? 49.903 9.717 20.400 1.00 17.07 287 THR A C 1
ATOM 2012 O O . THR A 1 287 ? 48.857 10.382 20.518 1.00 17.30 287 THR A O 1
ATOM 2016 N N . PRO A 1 288 ? 50.216 8.983 19.294 1.00 16.83 288 PRO A N 1
ATOM 2017 C CA . PRO A 1 288 ? 49.246 8.804 18.207 1.00 16.15 288 PRO A CA 1
ATOM 2018 C C . PRO A 1 288 ? 47.849 8.444 18.726 1.00 15.71 288 PRO A C 1
ATOM 2019 O O . PRO A 1 288 ? 46.884 9.046 18.285 1.00 15.88 288 PRO A O 1
ATOM 2023 N N . GLU A 1 289 ? 47.760 7.493 19.659 1.00 15.52 289 GLU A N 1
ATOM 2024 C CA . GLU A 1 289 ? 46.491 7.021 20.208 1.00 16.10 289 GLU A CA 1
ATOM 2025 C C . GLU A 1 289 ? 45.768 8.076 21.047 1.00 16.30 289 GLU A C 1
ATOM 2026 O O . GLU A 1 289 ? 44.514 8.152 21.063 1.00 16.51 289 GLU A O 1
ATOM 2032 N N . GLU A 1 290 ? 46.543 8.858 21.779 1.00 16.75 290 GLU A N 1
ATOM 2033 C CA . GLU A 1 290 ? 45.949 9.906 22.611 1.00 17.68 290 GLU A CA 1
ATOM 2034 C C . GLU A 1 290 ? 45.342 10.971 21.703 1.00 16.99 290 GLU A C 1
ATOM 2035 O O . GLU A 1 290 ? 44.212 11.443 21.953 1.00 17.55 290 GLU A O 1
ATOM 2041 N N . PHE A 1 291 ? 46.063 11.304 20.627 1.00 16.08 291 PHE A N 1
ATOM 2042 C CA . PHE A 1 291 ? 45.561 12.236 19.617 1.00 15.96 291 PHE A CA 1
ATOM 2043 C C . PHE A 1 291 ? 44.301 11.694 18.910 1.00 15.92 291 PHE A C 1
ATOM 2044 O O . PHE A 1 291 ? 43.308 12.421 18.758 1.00 15.62 291 PHE A O 1
ATOM 2052 N N . ALA A 1 292 ? 44.323 10.416 18.518 1.00 16.20 292 ALA A N 1
ATOM 2053 C CA . ALA A 1 292 ? 43.153 9.786 17.856 1.00 16.67 292 ALA A CA 1
ATOM 2054 C C . ALA A 1 292 ? 41.917 9.880 18.744 1.00 17.45 292 ALA A C 1
ATOM 2055 O O . ALA A 1 292 ? 40.789 10.041 18.258 1.00 17.57 292 ALA A O 1
ATOM 2057 N N . LYS A 1 293 ? 42.141 9.770 20.052 1.00 18.79 293 LYS A N 1
ATOM 2058 C CA . LYS A 1 293 ? 41.063 9.865 21.036 1.00 20.21 293 LYS A CA 1
ATOM 2059 C C . LYS A 1 293 ? 40.500 11.317 21.103 1.00 18.97 293 LYS A C 1
ATOM 2060 O O . LYS A 1 293 ? 39.293 11.522 21.163 1.00 19.05 293 LYS A O 1
ATOM 2066 N N . GLU A 1 294 ? 41.383 12.301 21.059 1.00 18.22 294 GLU A N 1
ATOM 2067 C CA . GLU A 1 294 ? 41.023 13.710 20.948 1.00 18.22 294 GLU A CA 1
ATOM 2068 C C . GLU A 1 294 ? 40.260 13.993 19.670 1.00 18.17 294 GLU A C 1
ATOM 2069 O O . GLU A 1 294 ? 39.224 14.660 19.709 1.00 17.61 294 GLU A O 1
ATOM 2075 N N . ILE A 1 295 ? 40.747 13.434 18.556 1.00 18.33 295 ILE A N 1
ATOM 2076 C CA . ILE A 1 295 ? 40.104 13.594 17.265 1.00 18.55 295 ILE A CA 1
ATOM 2077 C C . ILE A 1 295 ? 38.683 13.104 17.290 1.00 19.70 295 ILE A C 1
ATOM 2078 O O . ILE A 1 295 ? 37.782 13.815 16.808 1.00 20.94 295 ILE A O 1
ATOM 2083 N N . LYS A 1 296 ? 38.489 11.894 17.832 1.00 20.36 296 LYS A N 1
ATOM 2084 C CA . LYS A 1 296 ? 37.174 11.247 17.990 1.00 20.56 296 LYS A CA 1
ATOM 2085 C C . LYS A 1 296 ? 36.257 12.047 18.922 1.00 20.55 296 LYS A C 1
ATOM 2086 O O . LYS A 1 296 ? 35.068 12.254 18.627 1.00 20.47 296 LYS A O 1
ATOM 2092 N N . GLU A 1 297 ? 36.806 12.514 20.039 1.00 20.14 297 GLU A N 1
ATOM 2093 C CA . GLU A 1 297 ? 36.064 13.435 20.913 1.00 20.69 297 GLU A CA 1
ATOM 2094 C C . GLU A 1 297 ? 35.536 14.634 20.157 1.00 20.31 297 GLU A C 1
ATOM 2095 O O . GLU A 1 297 ? 34.355 14.910 20.228 1.00 21.05 297 GLU A O 1
ATOM 2101 N N . GLN A 1 298 ? 36.387 15.334 19.419 1.00 19.93 298 GLN A N 1
ATOM 2102 C CA . GLN A 1 298 ? 35.914 16.516 18.725 1.00 19.90 298 GLN A CA 1
ATOM 2103 C C . GLN A 1 298 ? 34.891 16.140 17.649 1.00 19.85 298 GLN A C 1
ATOM 2104 O O . GLN A 1 298 ? 33.893 16.796 17.510 1.00 19.31 298 GLN A O 1
ATOM 2110 N N . TYR A 1 299 ? 35.181 15.099 16.878 1.00 21.00 299 TYR A N 1
ATOM 2111 C CA . TYR A 1 299 ? 34.281 14.591 15.862 1.00 22.01 299 TYR A CA 1
ATOM 2112 C C . TYR A 1 299 ? 32.903 14.318 16.426 1.00 22.51 299 TYR A C 1
ATOM 2113 O O . TYR A 1 299 ? 31.908 14.766 15.874 1.00 23.75 299 TYR A O 1
ATOM 2122 N N . ASP A 1 300 ? 32.833 13.586 17.524 1.00 22.95 300 ASP A N 1
ATOM 2123 C CA . ASP A 1 300 ? 31.549 13.254 18.121 1.00 23.66 300 ASP A CA 1
ATOM 2124 C C . ASP A 1 300 ? 30.829 14.477 18.609 1.00 24.23 300 ASP A C 1
ATOM 2125 O O . ASP A 1 300 ? 29.617 14.593 18.427 1.00 24.61 300 ASP A O 1
ATOM 2130 N N . TRP A 1 301 ? 31.574 15.390 19.227 1.00 24.45 301 TRP A N 1
ATOM 2131 C CA . TRP A 1 301 ? 30.983 16.621 19.705 1.00 25.39 301 TRP A CA 1
ATOM 2132 C C . TRP A 1 301 ? 30.376 17.462 18.533 1.00 25.25 301 TRP A C 1
ATOM 2133 O O . TRP A 1 301 ? 29.258 17.941 18.653 1.00 24.15 301 TRP A O 1
ATOM 2144 N N . ALA A 1 302 ? 31.089 17.586 17.409 1.00 25.14 302 ALA A N 1
ATOM 2145 C CA . ALA A 1 302 ? 30.579 18.314 16.237 1.00 26.66 302 ALA A CA 1
ATOM 2146 C C . ALA A 1 302 ? 29.290 17.699 15.631 1.00 27.94 302 ALA A C 1
ATOM 2147 O O . ALA A 1 302 ? 28.381 18.426 15.212 1.00 27.23 302 ALA A O 1
ATOM 2149 N N . GLN A 1 303 ? 29.226 16.364 15.595 1.00 30.05 303 GLN A N 1
ATOM 2150 C CA . GLN A 1 303 ? 28.014 15.649 15.197 1.00 31.97 303 GLN A CA 1
ATOM 2151 C C . GLN A 1 303 ? 26.899 16.040 16.154 1.00 33.33 303 GLN A C 1
ATOM 2152 O O . GLN A 1 303 ? 25.823 16.435 15.715 1.00 33.75 303 GLN A O 1
ATOM 2158 N N . ASP A 1 304 ? 27.158 15.938 17.458 1.00 34.87 304 ASP A N 1
ATOM 2159 C CA . ASP A 1 304 ? 26.176 16.326 18.466 1.00 37.00 304 ASP A CA 1
ATOM 2160 C C . ASP A 1 304 ? 25.657 17.751 18.203 1.00 37.86 304 ASP A C 1
ATOM 2161 O O . ASP A 1 304 ? 24.497 17.906 17.808 1.00 37.82 304 ASP A O 1
ATOM 2166 N N . VAL A 1 305 ? 26.528 18.754 18.386 1.00 38.57 305 VAL A N 1
ATOM 2167 C CA . VAL A 1 305 ? 26.249 20.186 18.140 1.00 39.81 305 VAL A CA 1
ATOM 2168 C C . VAL A 1 305 ? 25.456 20.542 16.875 1.00 40.94 305 VAL A C 1
ATOM 2169 O O . VAL A 1 305 ? 24.460 21.241 16.957 1.00 40.85 305 VAL A O 1
ATOM 2173 N N . VAL A 1 306 ? 25.916 20.080 15.714 1.00 42.93 306 VAL A N 1
ATOM 2174 C CA . VAL A 1 306 ? 25.305 20.410 14.420 1.00 44.62 306 VAL A CA 1
ATOM 2175 C C . VAL A 1 306 ? 23.956 19.707 14.218 1.00 46.54 306 VAL A C 1
ATOM 2176 O O . VAL A 1 306 ? 22.944 20.357 13.880 1.00 46.97 306 VAL A O 1
ATOM 2180 N N . LYS A 1 307 ? 23.945 18.391 14.449 1.00 48.59 307 LYS A N 1
ATOM 2181 C CA . LYS A 1 307 ? 22.808 17.507 14.098 1.00 50.51 307 LYS A CA 1
ATOM 2182 C C . LYS A 1 307 ? 21.689 17.541 15.154 1.00 51.96 307 LYS A C 1
ATOM 2183 O O . LYS A 1 307 ? 20.569 17.993 14.864 1.00 53.08 307 LYS A O 1
ATOM 2189 N N . LYS A 1 308 ? 21.986 17.076 16.367 1.00 53.03 308 LYS A N 1
ATOM 2190 C CA . LYS A 1 308 ? 21.201 17.458 17.549 1.00 54.22 308 LYS A CA 1
ATOM 2191 C C . LYS A 1 308 ? 21.537 18.925 17.873 1.00 54.16 308 LYS A C 1
ATOM 2192 O O . LYS A 1 308 ? 22.494 19.454 17.321 1.00 54.63 308 LYS A O 1
ATOM 2198 N N . GLN A 1 309 ? 20.757 19.594 18.720 1.00 54.09 309 GLN A N 1
ATOM 2199 C CA . GLN A 1 309 ? 21.007 21.026 19.077 1.00 54.00 309 GLN A CA 1
ATOM 2200 C C . GLN A 1 309 ? 20.788 22.099 17.965 1.00 53.53 309 GLN A C 1
ATOM 2201 O O . GLN A 1 309 ? 20.861 23.306 18.244 1.00 53.75 309 GLN A O 1
ATOM 2207 N N . ASN A 1 310 ? 20.530 21.666 16.726 1.00 52.98 310 ASN A N 1
ATOM 2208 C CA . ASN A 1 310 ? 19.965 22.530 15.661 1.00 52.16 310 ASN A CA 1
ATOM 2209 C C . ASN A 1 310 ? 20.815 23.765 15.335 1.00 51.42 310 ASN A C 1
ATOM 2210 O O . ASN A 1 310 ? 20.293 24.849 15.039 1.00 51.30 310 ASN A O 1
ATOM 2215 N N . ILE A 1 311 ? 22.134 23.595 15.381 1.00 50.46 311 ILE A N 1
ATOM 2216 C CA . ILE A 1 311 ? 23.049 24.674 14.991 1.00 49.34 311 ILE A CA 1
ATOM 2217 C C . ILE A 1 311 ? 23.495 24.531 13.537 1.00 48.42 311 ILE A C 1
ATOM 2218 O O . ILE A 1 311 ? 24.455 23.826 13.246 1.00 48.44 311 ILE A O 1
ATOM 2223 N N . LYS A 1 312 ? 22.783 25.226 12.644 1.00 47.59 312 LYS A N 1
ATOM 2224 C CA . LYS A 1 312 ? 22.979 25.164 11.181 1.00 46.86 312 LYS A CA 1
ATOM 2225 C C . LYS A 1 312 ? 24.244 25.854 10.645 1.00 45.70 312 LYS A C 1
ATOM 2226 O O . LYS A 1 312 ? 24.476 27.035 10.915 1.00 45.85 312 LYS A O 1
ATOM 2232 N N . LEU A 1 313 ? 25.025 25.126 9.850 1.00 44.38 313 LEU A N 1
ATOM 2233 C CA . LEU A 1 313 ? 26.228 25.678 9.231 1.00 43.44 313 LEU A CA 1
ATOM 2234 C C . LEU A 1 313 ? 26.045 26.094 7.774 1.00 44.22 313 LEU A C 1
ATOM 2235 O O . LEU A 1 313 ? 26.609 27.085 7.330 1.00 43.48 313 LEU A O 1
ATOM 2240 N N . ASP A 1 314 ? 25.273 25.327 7.016 1.00 45.89 314 ASP A N 1
ATOM 2241 C CA . ASP A 1 314 ? 24.803 25.812 5.698 1.00 47.25 314 ASP A CA 1
ATOM 2242 C C . ASP A 1 314 ? 23.289 25.623 5.474 1.00 47.26 314 ASP A C 1
ATOM 2243 O O . ASP A 1 314 ? 22.540 25.345 6.434 1.00 47.48 314 ASP A O 1
#